Protein AF-A0AA40CS39-F1 (afdb_monomer_lite)

Structure (mmCIF, N/CA/C/O backbone):
data_AF-A0AA40CS39-F1
#
_entry.id   AF-A0AA40CS39-F1
#
loop_
_atom_site.group_PDB
_atom_site.id
_atom_site.type_symbol
_atom_site.label_atom_id
_atom_site.label_alt_id
_atom_site.label_comp_id
_atom_site.label_asym_id
_atom_site.label_entity_id
_atom_site.label_seq_id
_atom_site.pdbx_PDB_ins_code
_atom_site.Cartn_x
_atom_site.Cartn_y
_atom_site.Cartn_z
_atom_site.occupancy
_atom_site.B_iso_or_equiv
_atom_site.auth_seq_id
_atom_site.auth_comp_id
_atom_site.auth_asym_id
_atom_site.auth_atom_id
_atom_site.pdbx_PDB_model_num
ATOM 1 N N . MET A 1 1 ? 23.923 -8.865 -4.032 1.00 56.41 1 MET A N 1
ATOM 2 C CA . MET A 1 1 ? 22.914 -7.990 -3.375 1.00 56.41 1 MET A CA 1
ATOM 3 C C . MET A 1 1 ? 21.473 -8.507 -3.449 1.00 56.41 1 MET A C 1
ATOM 5 O O . MET A 1 1 ? 20.736 -8.304 -2.491 1.00 56.41 1 MET A O 1
ATOM 9 N N . ARG A 1 2 ? 21.069 -9.218 -4.515 1.00 63.44 2 ARG A N 1
ATOM 10 C CA . ARG A 1 2 ? 19.717 -9.794 -4.685 1.00 63.44 2 ARG A CA 1
ATOM 11 C C . ARG A 1 2 ? 19.156 -10.591 -3.479 1.00 63.44 2 ARG A C 1
ATOM 13 O O . ARG A 1 2 ? 18.025 -10.303 -3.100 1.00 63.44 2 ARG A O 1
ATOM 20 N N . PRO A 1 3 ? 19.911 -11.490 -2.807 1.00 73.44 3 PRO A N 1
ATOM 21 C CA . PRO A 1 3 ? 19.357 -12.269 -1.691 1.00 73.44 3 PRO A CA 1
ATOM 22 C C . PRO A 1 3 ? 19.125 -11.441 -0.418 1.00 73.44 3 PRO A C 1
ATOM 24 O O . PRO A 1 3 ? 18.226 -11.750 0.359 1.00 73.44 3 PRO A O 1
ATOM 27 N N . MET A 1 4 ? 19.903 -10.375 -0.192 1.00 81.94 4 MET A N 1
ATOM 28 C CA . MET A 1 4 ? 19.709 -9.491 0.967 1.00 81.94 4 MET A CA 1
ATOM 29 C C . MET A 1 4 ? 18.457 -8.631 0.801 1.00 81.94 4 MET A C 1
ATOM 31 O O . MET A 1 4 ? 17.669 -8.514 1.736 1.00 81.94 4 MET A O 1
ATOM 35 N N . LEU A 1 5 ? 18.235 -8.100 -0.406 1.00 81.50 5 LEU A N 1
ATOM 36 C CA . LEU A 1 5 ? 17.009 -7.382 -0.740 1.00 81.50 5 LEU A CA 1
ATOM 37 C C . LEU A 1 5 ? 15.779 -8.273 -0.586 1.00 81.50 5 LEU A C 1
ATOM 39 O O . LEU A 1 5 ? 14.814 -7.866 0.044 1.00 81.50 5 LEU A O 1
ATOM 43 N N . GLN A 1 6 ? 15.823 -9.496 -1.115 1.00 83.31 6 GLN A N 1
ATOM 44 C CA . GLN A 1 6 ? 14.711 -10.438 -0.989 1.00 83.31 6 GLN A CA 1
ATOM 45 C C . GLN A 1 6 ? 14.392 -10.747 0.476 1.00 83.31 6 GLN A C 1
ATOM 47 O O . GLN A 1 6 ? 13.230 -10.701 0.864 1.00 83.31 6 GLN A O 1
ATOM 52 N N . LYS A 1 7 ? 15.406 -10.979 1.321 1.00 87.81 7 LYS A N 1
ATOM 53 C CA . LYS A 1 7 ? 15.205 -11.166 2.769 1.00 87.81 7 LYS A CA 1
ATOM 54 C C . LYS A 1 7 ? 14.600 -9.930 3.438 1.00 87.81 7 LYS A C 1
ATOM 56 O O . LYS A 1 7 ? 13.718 -10.074 4.281 1.00 87.81 7 LYS A O 1
ATOM 61 N N . LEU A 1 8 ? 15.061 -8.732 3.073 1.00 89.44 8 LEU A N 1
ATOM 62 C CA . LEU A 1 8 ? 14.521 -7.475 3.592 1.00 89.44 8 LEU A CA 1
ATOM 63 C C . LEU A 1 8 ? 13.052 -7.297 3.192 1.00 89.44 8 LEU A C 1
ATOM 65 O O . LEU A 1 8 ? 12.220 -7.052 4.059 1.00 89.44 8 LEU A O 1
ATOM 69 N N . LEU A 1 9 ? 12.730 -7.478 1.910 1.00 89.88 9 LEU A N 1
ATOM 70 C CA . LEU A 1 9 ? 11.366 -7.386 1.391 1.00 89.88 9 LEU A CA 1
ATOM 71 C C . LEU A 1 9 ? 10.456 -8.438 2.017 1.00 89.88 9 LEU A C 1
ATOM 73 O O . LEU A 1 9 ? 9.327 -8.124 2.367 1.00 89.88 9 LEU A O 1
ATOM 77 N N . HIS A 1 10 ? 10.950 -9.657 2.229 1.00 90.00 10 HIS A N 1
ATOM 78 C CA . HIS A 1 10 ? 10.179 -10.709 2.881 1.00 90.00 10 HIS A CA 1
ATOM 79 C C . HIS A 1 10 ? 9.834 -10.344 4.333 1.00 90.00 10 HIS A C 1
ATOM 81 O O . HIS A 1 10 ? 8.684 -10.465 4.747 1.00 90.00 10 HIS A O 1
ATOM 87 N N . ARG A 1 11 ? 10.805 -9.829 5.102 1.00 92.50 11 ARG A N 1
ATOM 88 C CA . ARG A 1 11 ? 10.557 -9.318 6.464 1.00 92.50 11 ARG A CA 1
ATOM 89 C C . ARG A 1 11 ? 9.602 -8.128 6.463 1.00 92.50 11 ARG A C 1
ATOM 91 O O . ARG A 1 11 ? 8.753 -8.025 7.341 1.00 92.50 11 ARG A O 1
ATOM 98 N N . TRP A 1 12 ? 9.741 -7.238 5.486 1.00 94.25 12 TRP A N 1
ATOM 99 C CA . TRP A 1 12 ? 8.884 -6.070 5.342 1.00 94.25 12 TRP A CA 1
ATOM 100 C C . TRP A 1 12 ? 7.435 -6.453 5.013 1.00 94.25 12 TRP A C 1
ATOM 102 O O . TRP A 1 12 ? 6.524 -5.994 5.694 1.00 94.25 12 TRP A O 1
ATOM 112 N N . HIS A 1 13 ? 7.210 -7.365 4.064 1.00 92.81 13 HIS A N 1
ATOM 113 C CA . HIS A 1 13 ? 5.878 -7.901 3.756 1.00 92.81 13 HIS A CA 1
ATOM 114 C C . HIS A 1 13 ? 5.258 -8.646 4.940 1.00 92.81 13 HIS A C 1
ATOM 116 O O . HIS A 1 13 ? 4.068 -8.476 5.207 1.00 92.81 13 HIS A O 1
ATOM 122 N N . ALA A 1 14 ? 6.060 -9.402 5.696 1.00 92.00 14 ALA A N 1
ATOM 123 C CA . ALA A 1 14 ? 5.608 -10.048 6.926 1.00 92.00 14 ALA A CA 1
ATOM 124 C C . ALA A 1 14 ? 5.176 -9.028 7.995 1.00 92.00 14 ALA A C 1
ATOM 126 O O . ALA A 1 14 ? 4.158 -9.221 8.653 1.00 92.00 14 ALA A O 1
ATOM 127 N N . MET A 1 15 ? 5.909 -7.917 8.141 1.00 93.19 15 MET A N 1
ATOM 128 C CA . MET A 1 15 ? 5.531 -6.813 9.031 1.00 93.19 15 MET A CA 1
ATOM 129 C C . MET A 1 15 ? 4.238 -6.123 8.580 1.00 93.19 15 MET A C 1
ATOM 131 O O . MET A 1 15 ? 3.403 -5.803 9.427 1.00 93.19 15 MET A O 1
ATOM 135 N N . LEU A 1 16 ? 4.070 -5.888 7.272 1.00 90.44 16 LEU A N 1
ATOM 136 C CA . LEU A 1 16 ? 2.831 -5.319 6.740 1.00 90.44 16 LEU A CA 1
ATOM 137 C C . LEU A 1 16 ? 1.635 -6.226 7.036 1.00 90.44 16 LEU A C 1
ATOM 139 O O . LEU A 1 16 ? 0.545 -5.712 7.262 1.00 90.44 16 LEU A O 1
ATOM 143 N N . GLY A 1 17 ? 1.843 -7.547 7.062 1.00 89.38 17 GLY A N 1
ATOM 144 C CA . GLY A 1 17 ? 0.846 -8.518 7.510 1.00 89.38 17 GLY A CA 1
ATOM 145 C C . GLY A 1 17 ? -0.410 -8.546 6.643 1.00 89.38 17 GLY A C 1
ATOM 146 O O . GLY A 1 17 ? -1.485 -8.865 7.145 1.00 89.38 17 GLY A O 1
ATOM 147 N N . LEU A 1 18 ? -0.302 -8.159 5.366 1.00 88.81 18 LEU A N 1
ATOM 148 C CA . LEU A 1 18 ? -1.452 -8.146 4.460 1.00 88.81 18 LEU A CA 1
ATOM 149 C C . LEU A 1 18 ? -1.926 -9.584 4.226 1.00 88.81 18 LEU A C 1
ATOM 151 O O . LEU A 1 18 ? -1.103 -10.502 4.129 1.00 88.81 18 LEU A O 1
ATOM 155 N N . ALA A 1 19 ? -3.236 -9.765 4.076 1.00 86.62 19 ALA A N 1
ATOM 156 C CA . ALA A 1 19 ? -3.811 -11.058 3.732 1.00 86.62 19 ALA A CA 1
ATOM 157 C C . ALA A 1 19 ? -3.246 -11.563 2.396 1.00 86.62 19 ALA A C 1
ATOM 159 O O . ALA A 1 19 ? -3.079 -10.795 1.442 1.00 86.62 19 ALA A O 1
ATOM 160 N N . ARG A 1 20 ? -2.924 -12.856 2.340 1.00 86.88 20 ARG A N 1
ATOM 161 C CA . ARG A 1 20 ? -2.514 -13.510 1.095 1.00 86.88 20 ARG A CA 1
ATOM 162 C C . ARG A 1 20 ? -3.658 -13.408 0.091 1.00 86.88 20 ARG A C 1
ATOM 164 O O . ARG A 1 20 ? -4.788 -13.742 0.438 1.00 86.88 20 ARG A O 1
ATOM 171 N N . GLN A 1 21 ? -3.357 -12.971 -1.128 1.00 85.94 21 GLN A N 1
ATOM 172 C CA . GLN A 1 21 ? -4.360 -12.882 -2.187 1.00 85.94 21 GLN A CA 1
ATOM 173 C C . GLN A 1 21 ? -4.318 -14.131 -3.065 1.00 85.94 21 GLN A C 1
ATOM 175 O O . GLN A 1 21 ? -3.246 -14.623 -3.424 1.00 85.94 21 GLN A O 1
ATOM 180 N N . SER A 1 22 ? -5.500 -14.647 -3.385 1.00 77.62 22 SER A N 1
ATOM 181 C CA . SER A 1 22 ? -5.722 -15.809 -4.246 1.00 77.62 22 SER A CA 1
ATOM 182 C C . SER A 1 22 ? -7.044 -15.621 -4.990 1.00 77.62 22 SER A C 1
ATOM 184 O O . SER A 1 22 ? -7.984 -15.123 -4.366 1.00 77.62 22 SER A O 1
ATOM 186 N N . PRO A 1 23 ? -7.179 -16.054 -6.256 1.00 85.62 23 PRO A N 1
ATOM 187 C CA . PRO A 1 23 ? -6.244 -16.861 -7.058 1.00 85.62 23 PRO A CA 1
ATOM 188 C C . PRO A 1 23 ? -5.092 -16.055 -7.694 1.00 85.62 23 PRO A C 1
ATOM 190 O O . PRO A 1 23 ? -5.014 -14.841 -7.531 1.00 85.62 23 PRO A O 1
ATOM 193 N N . ALA A 1 24 ? -4.193 -16.735 -8.421 1.00 78.94 24 ALA A N 1
ATOM 194 C CA . ALA A 1 24 ? -3.046 -16.119 -9.107 1.00 78.94 24 ALA A CA 1
ATOM 195 C C . ALA A 1 24 ? -3.452 -14.975 -10.054 1.00 78.94 24 ALA A C 1
ATOM 197 O O . ALA A 1 24 ? -2.770 -13.952 -10.095 1.00 78.94 24 ALA A O 1
ATOM 198 N N . SER A 1 25 ? -4.602 -15.104 -10.726 1.00 85.25 25 SER A N 1
ATOM 199 C CA . SER A 1 25 ? -5.127 -14.085 -11.643 1.00 85.25 25 SER A CA 1
ATOM 200 C C . SER A 1 25 ? -5.339 -12.726 -10.973 1.00 85.25 25 SER A C 1
ATOM 202 O O . SER A 1 25 ? -5.179 -11.702 -11.620 1.00 85.25 25 SER A O 1
ATOM 204 N N . TRP A 1 26 ? -5.602 -12.686 -9.659 1.00 88.62 26 TRP A N 1
ATOM 205 C CA . TRP A 1 26 ? -5.705 -11.424 -8.921 1.00 88.62 26 TRP A CA 1
ATOM 206 C C . TRP A 1 26 ? -4.403 -10.615 -8.994 1.00 88.62 26 TRP A C 1
ATOM 208 O O . TRP A 1 26 ? -4.428 -9.399 -9.173 1.00 88.62 26 TRP A O 1
ATOM 218 N N . HIS A 1 27 ? -3.256 -11.292 -8.871 1.00 84.44 27 HIS A N 1
ATOM 219 C CA . HIS A 1 27 ? -1.943 -10.648 -8.952 1.00 84.44 27 HIS A CA 1
ATOM 220 C C . HIS A 1 27 ? -1.636 -10.182 -10.373 1.00 84.44 27 HIS A C 1
ATOM 222 O O . HIS A 1 27 ? -1.054 -9.114 -10.545 1.00 84.44 27 HIS A O 1
ATOM 228 N N . GLU A 1 28 ? -2.039 -10.957 -11.379 1.00 84.50 28 GLU A N 1
ATOM 229 C CA . GLU A 1 28 ? -1.855 -10.614 -12.792 1.00 84.50 28 GLU A CA 1
ATOM 230 C C . GLU A 1 28 ? -2.695 -9.402 -13.197 1.00 84.50 28 GLU A C 1
ATOM 232 O O . GLU A 1 28 ? -2.170 -8.462 -13.796 1.00 84.50 28 GLU A O 1
ATOM 237 N N . ASP A 1 29 ? -3.976 -9.397 -12.826 1.00 86.94 29 ASP A N 1
ATOM 238 C CA . ASP A 1 29 ? -4.893 -8.291 -13.088 1.00 86.94 29 ASP A CA 1
ATOM 239 C C . ASP A 1 29 ? -4.415 -7.020 -12.390 1.00 86.94 29 ASP A C 1
ATOM 241 O O . ASP A 1 29 ? -4.348 -5.956 -13.009 1.00 86.94 29 ASP A O 1
ATOM 245 N N . ARG A 1 30 ? -3.987 -7.138 -11.124 1.00 88.06 30 ARG A N 1
ATOM 246 C CA . ARG A 1 30 ? -3.436 -5.997 -10.394 1.00 88.06 30 ARG A CA 1
ATOM 247 C C . ARG A 1 30 ? -2.156 -5.489 -11.044 1.00 88.06 30 ARG A C 1
ATOM 249 O O . ARG A 1 30 ? -2.004 -4.287 -11.210 1.00 88.06 30 ARG A O 1
ATOM 256 N N . LEU A 1 31 ? -1.246 -6.374 -11.449 1.00 87.19 31 LEU A N 1
ATOM 257 C CA . LEU A 1 31 ? -0.007 -5.967 -12.110 1.00 87.19 31 LEU A CA 1
ATOM 258 C C . LEU A 1 31 ? -0.276 -5.257 -13.442 1.00 87.19 31 LEU A C 1
ATOM 260 O O . LEU A 1 31 ? 0.392 -4.271 -13.747 1.00 87.19 31 LEU A O 1
ATOM 264 N N . ARG A 1 32 ? -1.253 -5.735 -14.220 1.00 87.38 32 ARG A N 1
ATOM 265 C CA . ARG A 1 32 ? -1.672 -5.102 -15.475 1.00 87.38 32 ARG A CA 1
ATOM 266 C C . ARG A 1 32 ? -2.171 -3.681 -15.237 1.00 87.38 32 ARG A C 1
ATOM 268 O O . ARG A 1 32 ? -1.708 -2.767 -15.910 1.00 87.38 32 ARG A O 1
ATOM 275 N N . GLU A 1 33 ? -3.048 -3.502 -14.254 1.00 86.06 33 GLU A N 1
ATOM 276 C CA . GLU A 1 33 ? -3.590 -2.192 -13.888 1.00 86.06 33 GLU A CA 1
ATOM 277 C C . GLU A 1 33 ? -2.473 -1.207 -13.501 1.00 86.06 33 GLU A C 1
ATOM 279 O O . GLU A 1 33 ? -2.423 -0.098 -14.024 1.00 86.06 33 GLU A O 1
ATOM 284 N N . GLU A 1 34 ? -1.520 -1.625 -12.664 1.00 86.88 34 GLU A N 1
ATOM 285 C CA . GLU A 1 34 ? -0.408 -0.765 -12.216 1.00 86.88 34 GLU A CA 1
ATOM 286 C C . GLU A 1 34 ? 0.527 -0.364 -13.375 1.00 86.88 34 GLU A C 1
ATOM 288 O O . GLU A 1 34 ? 1.077 0.740 -13.401 1.00 86.88 34 GLU A O 1
ATOM 293 N N . ILE A 1 35 ? 0.720 -1.251 -14.359 1.00 86.81 35 ILE A N 1
ATOM 294 C CA . ILE A 1 35 ? 1.495 -0.945 -15.571 1.00 86.81 35 ILE A CA 1
ATOM 295 C C . ILE A 1 35 ? 0.746 0.070 -16.440 1.00 86.81 35 ILE A C 1
ATOM 297 O O . ILE A 1 35 ? 1.356 1.032 -16.904 1.00 86.81 35 ILE A O 1
ATOM 301 N N . GLU A 1 36 ? -0.564 -0.100 -16.626 1.00 87.94 36 GLU A N 1
ATOM 302 C CA . GLU A 1 36 ? -1.393 0.854 -17.370 1.00 87.94 36 GLU A CA 1
ATOM 303 C C . GLU A 1 36 ? -1.397 2.242 -16.706 1.00 87.94 36 GLU A C 1
ATOM 305 O O . GLU A 1 36 ? -1.272 3.260 -17.392 1.00 87.94 36 GLU A O 1
ATOM 310 N N . GLU A 1 37 ? -1.481 2.306 -15.373 1.00 83.38 37 GLU A N 1
ATOM 311 C CA . GLU A 1 37 ? -1.412 3.564 -14.619 1.00 83.38 37 GLU A CA 1
ATOM 312 C C . GLU A 1 37 ? -0.038 4.234 -14.751 1.00 83.38 37 GLU A C 1
ATOM 314 O O . GLU A 1 37 ? 0.045 5.449 -14.970 1.00 83.38 37 GLU A O 1
ATOM 319 N N . ARG A 1 38 ? 1.042 3.445 -14.717 1.00 85.00 38 ARG A N 1
ATOM 320 C CA . ARG A 1 38 ? 2.407 3.923 -14.974 1.00 85.00 38 ARG A CA 1
ATOM 321 C C . ARG A 1 38 ? 2.577 4.476 -16.384 1.00 85.00 38 ARG A C 1
ATOM 323 O O . ARG A 1 38 ? 3.218 5.515 -16.542 1.00 85.00 38 ARG A O 1
ATOM 330 N N . ASP A 1 39 ? 2.039 3.803 -17.393 1.00 84.88 39 ASP A N 1
ATOM 331 C CA . ASP A 1 39 ? 2.153 4.234 -18.788 1.00 84.88 39 ASP A CA 1
ATOM 332 C C . ASP A 1 39 ? 1.329 5.508 -19.051 1.00 84.88 39 ASP A C 1
ATOM 334 O O . ASP A 1 39 ? 1.713 6.347 -19.868 1.00 84.88 39 ASP A O 1
ATOM 338 N N . ALA A 1 40 ? 0.248 5.713 -18.292 1.00 85.56 40 ALA A N 1
ATOM 339 C CA . ALA A 1 40 ? -0.540 6.943 -18.300 1.00 85.56 40 ALA A CA 1
ATOM 340 C C . ALA A 1 40 ? 0.081 8.097 -17.481 1.00 85.56 40 ALA A C 1
ATOM 342 O O . ALA A 1 40 ? -0.406 9.231 -17.553 1.00 85.56 40 ALA A O 1
ATOM 343 N N . ALA A 1 41 ? 1.126 7.846 -16.685 1.00 84.69 41 ALA A N 1
ATOM 344 C CA . ALA A 1 41 ? 1.751 8.858 -15.840 1.00 84.69 41 ALA A CA 1
ATOM 345 C C . ALA A 1 41 ? 2.555 9.875 -1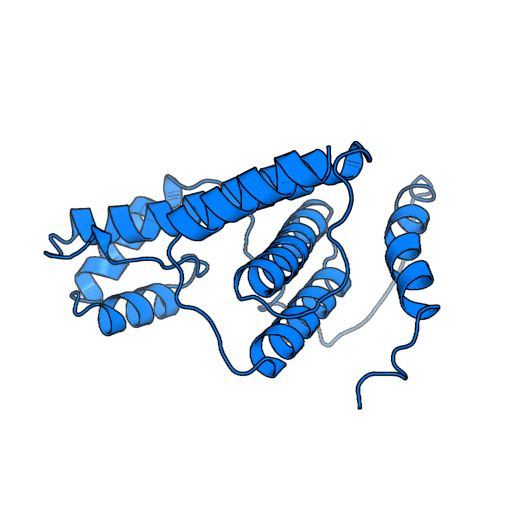6.665 1.00 84.69 41 ALA A C 1
ATOM 347 O O . ALA A 1 41 ? 3.415 9.526 -17.480 1.00 84.69 41 ALA A O 1
ATOM 348 N N . VAL A 1 42 ? 2.323 11.164 -16.413 1.00 84.88 42 VAL A N 1
ATOM 349 C CA . VAL A 1 42 ? 2.920 12.247 -17.208 1.00 84.88 42 VAL A CA 1
ATOM 350 C C . VAL A 1 42 ? 4.141 12.818 -16.500 1.00 84.88 42 VAL A C 1
ATOM 352 O O . VAL A 1 42 ? 5.195 13.008 -17.111 1.00 84.88 42 VAL A O 1
ATOM 355 N N . THR A 1 43 ? 4.022 13.077 -15.199 1.00 82.25 43 THR A N 1
ATOM 356 C CA . THR A 1 43 ? 5.075 13.734 -14.421 1.00 82.25 43 THR A CA 1
ATOM 357 C C . THR A 1 43 ? 6.101 12.740 -13.879 1.00 82.25 43 THR A C 1
ATOM 359 O O . THR A 1 43 ? 5.837 11.549 -13.722 1.00 82.25 43 THR A O 1
ATOM 362 N N . ILE A 1 44 ? 7.295 13.236 -13.546 1.00 80.81 44 ILE A N 1
ATOM 363 C CA . ILE A 1 44 ? 8.371 12.417 -12.960 1.00 80.81 44 ILE A CA 1
ATOM 364 C C . ILE A 1 44 ? 7.930 11.805 -11.624 1.00 80.81 44 ILE A C 1
ATOM 366 O O . ILE A 1 44 ? 8.228 10.645 -11.347 1.00 80.81 44 ILE A O 1
ATOM 370 N N . VAL A 1 45 ? 7.207 12.575 -10.808 1.00 82.44 45 VAL A N 1
ATOM 371 C CA . VAL A 1 45 ? 6.728 12.126 -9.496 1.00 82.44 45 VAL A CA 1
ATOM 372 C C . VAL A 1 45 ? 5.650 11.055 -9.640 1.00 82.44 45 VAL A C 1
ATOM 374 O O . VAL A 1 45 ? 5.732 10.038 -8.958 1.00 82.44 45 VAL A O 1
ATOM 377 N N . GLU A 1 46 ? 4.693 11.237 -10.555 1.00 82.75 46 GLU A N 1
ATOM 378 C CA . GLU A 1 46 ? 3.699 10.203 -10.870 1.00 82.75 46 GLU A CA 1
ATOM 379 C C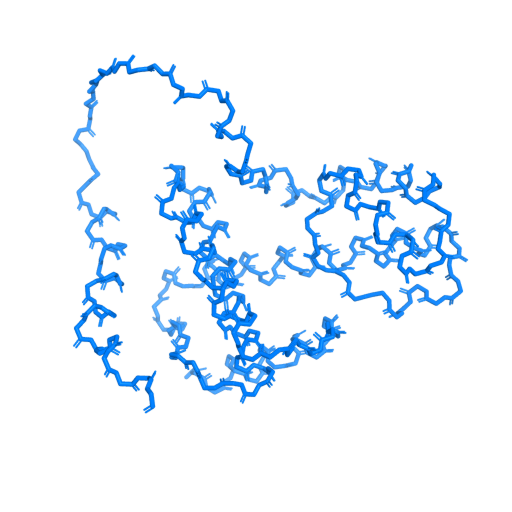 . GLU A 1 46 ? 4.402 8.937 -11.367 1.00 82.75 46 GLU A C 1
ATOM 381 O O . GLU A 1 46 ? 4.206 7.872 -10.798 1.00 82.75 46 GLU A O 1
ATOM 386 N N . LYS A 1 47 ? 5.329 9.044 -12.328 1.00 83.88 47 LYS A N 1
ATOM 387 C CA . LYS A 1 47 ? 6.085 7.884 -12.832 1.00 83.88 47 LYS A CA 1
ATOM 388 C C . LYS A 1 47 ? 6.856 7.153 -11.734 1.00 83.88 47 LYS A C 1
ATOM 390 O O . LYS A 1 47 ? 6.916 5.924 -11.760 1.00 83.88 47 LYS A O 1
ATOM 395 N N . LEU A 1 48 ? 7.448 7.877 -10.781 1.00 86.69 48 LEU A N 1
ATOM 396 C CA . LEU A 1 48 ? 8.116 7.289 -9.618 1.00 86.69 48 LEU A CA 1
ATOM 397 C C . LEU A 1 48 ? 7.113 6.567 -8.708 1.00 86.69 48 LEU A C 1
ATOM 399 O O . LEU A 1 48 ? 7.374 5.439 -8.293 1.00 86.69 48 LEU A O 1
ATOM 403 N N . SER A 1 49 ? 5.971 7.201 -8.432 1.00 85.75 49 SER A N 1
ATOM 404 C CA . SER A 1 49 ? 4.884 6.631 -7.633 1.00 85.75 49 SER A CA 1
ATOM 405 C C . SER A 1 49 ? 4.328 5.355 -8.262 1.00 85.75 49 SER A C 1
ATOM 407 O O . SER A 1 49 ? 4.290 4.331 -7.581 1.00 85.75 49 SER A O 1
ATOM 409 N N . GLU A 1 50 ? 3.979 5.376 -9.546 1.00 87.88 50 GLU A N 1
ATOM 410 C CA . GLU A 1 50 ? 3.414 4.209 -10.230 1.00 87.88 50 GLU A CA 1
ATOM 411 C C . GLU A 1 50 ? 4.463 3.102 -10.404 1.00 87.88 50 GLU A C 1
ATOM 413 O O . GLU A 1 50 ? 4.194 1.928 -10.167 1.00 87.88 50 GLU A O 1
ATOM 418 N N . SER A 1 51 ? 5.724 3.453 -10.692 1.00 87.56 51 SER A N 1
ATOM 419 C CA . SER A 1 51 ? 6.807 2.455 -10.715 1.00 87.56 51 SER A CA 1
ATOM 420 C C . SER A 1 51 ? 7.000 1.786 -9.349 1.00 87.56 51 SER A C 1
ATOM 422 O O . SER A 1 51 ? 7.330 0.603 -9.286 1.00 87.56 51 SER A O 1
ATOM 424 N N . SER A 1 52 ? 6.784 2.517 -8.250 1.00 89.44 52 SER A N 1
ATOM 425 C CA . SER A 1 52 ? 6.840 1.945 -6.902 1.00 89.44 52 SER A CA 1
ATOM 426 C C . SER A 1 52 ? 5.690 0.967 -6.627 1.00 89.44 52 SER A C 1
ATOM 428 O O . SER A 1 52 ? 5.916 -0.038 -5.954 1.00 89.44 52 SER A O 1
ATOM 430 N N . ASP A 1 53 ? 4.504 1.206 -7.195 1.00 89.62 53 ASP A N 1
ATOM 431 C CA . ASP A 1 53 ? 3.333 0.332 -7.044 1.00 89.62 53 ASP A CA 1
ATOM 432 C C . ASP A 1 53 ? 3.469 -0.943 -7.890 1.00 89.62 53 ASP A C 1
ATOM 434 O O . ASP A 1 53 ? 3.189 -2.045 -7.413 1.00 89.62 53 ASP A O 1
ATOM 438 N N . VAL A 1 54 ? 4.050 -0.837 -9.088 1.00 88.62 54 VAL A N 1
ATOM 439 C CA . VAL A 1 54 ? 4.423 -2.002 -9.906 1.00 88.62 54 VAL A CA 1
ATOM 440 C C . VAL A 1 54 ? 5.442 -2.893 -9.182 1.00 88.62 54 VAL A C 1
ATOM 442 O O . VAL A 1 54 ? 5.247 -4.106 -9.076 1.00 88.62 54 VAL A O 1
ATOM 445 N N . ILE A 1 55 ? 6.523 -2.315 -8.635 1.00 90.12 55 ILE A N 1
ATOM 446 C CA . ILE A 1 55 ? 7.527 -3.084 -7.874 1.00 90.12 55 ILE A CA 1
ATOM 447 C C . ILE A 1 55 ? 6.902 -3.699 -6.617 1.00 90.12 55 ILE A C 1
ATOM 449 O O . ILE A 1 55 ? 7.202 -4.853 -6.292 1.00 90.12 55 ILE A O 1
ATOM 453 N N . PHE A 1 56 ? 6.021 -2.967 -5.930 1.00 91.12 56 PHE A N 1
ATOM 454 C CA . PHE A 1 56 ? 5.282 -3.496 -4.791 1.00 91.12 56 PHE A CA 1
ATOM 455 C C . PHE A 1 56 ? 4.490 -4.739 -5.185 1.00 91.12 56 PHE A C 1
ATOM 457 O O . PHE A 1 56 ? 4.676 -5.779 -4.552 1.00 91.12 56 PHE A O 1
ATOM 464 N N . THR A 1 57 ? 3.696 -4.659 -6.253 1.00 89.25 57 THR A N 1
ATOM 465 C CA . THR A 1 57 ? 2.868 -5.765 -6.744 1.00 89.25 57 THR A CA 1
ATOM 466 C C . THR A 1 57 ? 3.719 -6.983 -7.092 1.00 89.25 57 THR A C 1
ATOM 468 O O . THR A 1 57 ? 3.488 -8.048 -6.530 1.00 89.25 57 THR A O 1
ATOM 471 N N . ILE A 1 58 ? 4.798 -6.827 -7.868 1.00 87.94 58 ILE A N 1
ATOM 472 C CA . ILE A 1 58 ? 5.717 -7.940 -8.183 1.00 87.94 58 ILE A CA 1
ATOM 473 C C . ILE A 1 58 ? 6.302 -8.554 -6.901 1.00 87.94 58 ILE A C 1
ATOM 475 O O . ILE A 1 58 ? 6.324 -9.775 -6.734 1.00 87.94 58 ILE A O 1
ATOM 479 N N . SER A 1 59 ? 6.776 -7.717 -5.972 1.00 90.31 59 SER A N 1
ATOM 480 C CA . SER A 1 59 ? 7.367 -8.197 -4.717 1.00 90.31 59 SER A CA 1
ATOM 481 C C . SER A 1 59 ? 6.345 -8.912 -3.826 1.00 90.31 59 SER A C 1
ATOM 483 O O . SER A 1 59 ? 6.701 -9.854 -3.118 1.00 90.31 59 SER A O 1
ATOM 485 N N . ARG A 1 60 ? 5.076 -8.490 -3.883 1.00 90.31 60 ARG A N 1
ATOM 486 C CA . ARG A 1 60 ? 3.958 -9.082 -3.153 1.00 90.31 60 ARG A CA 1
ATOM 487 C C . ARG A 1 60 ? 3.573 -10.434 -3.738 1.00 90.31 60 ARG A C 1
ATOM 489 O O . ARG A 1 60 ? 3.426 -11.388 -2.985 1.00 90.31 60 ARG A O 1
ATOM 496 N N . THR A 1 61 ? 3.488 -10.539 -5.059 1.00 88.06 61 THR A N 1
ATOM 497 C CA . THR A 1 61 ? 3.233 -11.798 -5.769 1.00 88.06 61 THR A CA 1
ATOM 498 C C . THR A 1 61 ? 4.302 -12.847 -5.444 1.00 88.06 61 THR A C 1
ATOM 500 O O . THR A 1 61 ? 3.969 -13.987 -5.122 1.00 88.06 61 THR A O 1
ATOM 503 N N . GLN A 1 62 ? 5.583 -12.446 -5.413 1.00 88.50 62 GLN A N 1
ATOM 504 C CA . GLN A 1 62 ? 6.686 -13.315 -4.974 1.00 88.50 62 GLN A CA 1
ATOM 505 C C . GLN A 1 62 ? 6.552 -13.733 -3.504 1.00 88.50 62 GLN A C 1
ATOM 507 O O . GLN A 1 62 ? 6.832 -14.881 -3.163 1.00 88.50 62 GLN A O 1
ATOM 512 N N . TYR A 1 63 ? 6.138 -12.812 -2.628 1.00 89.06 63 TYR A N 1
ATOM 513 C CA . TYR A 1 63 ? 5.906 -13.104 -1.213 1.00 89.06 63 TYR A CA 1
ATOM 514 C C . TYR A 1 63 ? 4.753 -14.099 -1.004 1.00 89.06 63 TYR A C 1
ATOM 516 O O . TYR A 1 63 ? 4.879 -15.011 -0.190 1.00 89.06 63 TYR A O 1
ATOM 524 N N . ASP A 1 64 ? 3.675 -13.977 -1.782 1.00 87.75 64 ASP A N 1
ATOM 525 C CA . ASP A 1 64 ? 2.511 -14.872 -1.748 1.00 87.75 64 ASP A CA 1
ATOM 526 C C . ASP A 1 64 ? 2.782 -16.248 -2.409 1.00 87.75 64 ASP A C 1
ATOM 528 O O . ASP A 1 64 ? 1.921 -17.138 -2.374 1.00 87.75 64 ASP A O 1
ATOM 532 N N . GLY A 1 65 ? 3.988 -16.443 -2.962 1.00 85.50 65 GLY A N 1
ATOM 533 C CA . GLY A 1 65 ? 4.498 -17.717 -3.475 1.00 85.50 65 GLY A CA 1
ATOM 534 C C . GLY A 1 65 ? 4.185 -17.997 -4.945 1.00 85.50 65 GLY A C 1
ATOM 535 O O . GLY A 1 65 ? 4.323 -19.141 -5.375 1.00 85.50 65 GLY A O 1
ATOM 536 N N . PHE A 1 66 ? 3.757 -16.993 -5.712 1.00 83.69 66 PHE A N 1
ATOM 537 C CA . PHE A 1 66 ? 3.438 -17.156 -7.130 1.00 83.69 66 PHE A CA 1
ATOM 538 C C . PHE A 1 66 ? 4.668 -16.902 -8.018 1.00 83.69 66 PHE A C 1
ATOM 540 O O . PHE A 1 66 ? 5.457 -15.990 -7.737 1.00 83.69 66 PHE A O 1
ATOM 547 N N . PRO A 1 67 ? 4.855 -17.691 -9.094 1.00 76.00 67 PRO A N 1
ATOM 548 C CA . PRO A 1 67 ? 5.962 -17.500 -10.019 1.00 76.00 67 PRO A CA 1
ATOM 549 C C . PRO A 1 67 ? 5.729 -16.229 -10.843 1.00 76.00 67 PRO A C 1
ATOM 551 O O . PRO A 1 67 ? 4.783 -16.137 -11.612 1.00 76.00 67 PRO A O 1
ATOM 554 N N . VAL A 1 68 ? 6.602 -15.237 -10.689 1.00 76.25 68 VAL A N 1
ATOM 555 C CA . VAL A 1 68 ? 6.579 -13.996 -11.475 1.00 76.25 68 VAL A CA 1
ATOM 556 C C . VAL A 1 68 ? 8.006 -13.598 -11.835 1.00 76.25 68 VAL A C 1
ATOM 558 O O . VAL A 1 68 ? 8.963 -13.988 -11.155 1.00 76.25 68 VAL A O 1
ATOM 561 N N . GLY A 1 69 ? 8.148 -12.811 -12.903 1.00 72.38 69 GLY A N 1
ATOM 562 C CA . GLY A 1 69 ? 9.418 -12.234 -13.334 1.00 72.38 69 GLY A CA 1
ATOM 563 C C . GLY A 1 69 ? 10.220 -11.619 -12.179 1.00 72.38 69 GLY A C 1
ATOM 564 O O . GLY A 1 69 ? 9.685 -11.119 -11.185 1.00 72.38 69 GLY A O 1
ATOM 565 N N . GLY A 1 70 ? 11.545 -11.693 -12.289 1.00 73.19 70 GLY A N 1
ATOM 566 C CA . GLY A 1 70 ? 12.440 -11.238 -11.231 1.00 73.19 70 GLY A CA 1
ATOM 567 C C . GLY A 1 70 ? 12.354 -9.728 -10.988 1.00 73.19 70 GLY A C 1
ATOM 568 O O . GLY A 1 70 ? 12.221 -8.939 -11.917 1.00 73.19 70 GLY A O 1
ATOM 569 N N . LEU A 1 71 ? 12.525 -9.320 -9.728 1.00 76.19 71 LEU A N 1
ATOM 570 C CA . LEU A 1 71 ? 12.569 -7.907 -9.350 1.00 76.19 71 LEU A CA 1
ATOM 571 C C . LEU A 1 71 ? 13.771 -7.173 -9.985 1.00 76.19 71 LEU A C 1
ATOM 573 O O . LEU A 1 71 ? 14.852 -7.784 -10.090 1.00 76.19 71 LEU A O 1
ATOM 577 N N . PRO A 1 72 ? 13.629 -5.871 -10.329 1.00 75.00 72 PRO A N 1
ATOM 578 C CA . PRO A 1 72 ? 14.730 -5.041 -10.808 1.00 75.00 72 PRO A CA 1
ATOM 579 C C . PRO A 1 72 ? 15.896 -5.034 -9.803 1.00 75.00 72 PRO A C 1
ATOM 581 O O . PRO A 1 72 ? 15.670 -4.799 -8.609 1.00 75.00 72 PRO A O 1
ATOM 584 N N . PRO A 1 73 ? 17.147 -5.294 -10.229 1.00 72.69 73 PRO A N 1
ATOM 585 C CA . PRO A 1 73 ? 18.286 -5.327 -9.315 1.00 72.69 73 PRO A CA 1
ATOM 586 C C . PRO A 1 73 ? 18.571 -3.963 -8.674 1.00 72.69 73 PRO A C 1
ATOM 588 O O . PRO A 1 73 ? 18.681 -2.956 -9.367 1.00 72.69 73 PRO A O 1
ATOM 591 N N . LEU A 1 74 ? 18.830 -3.936 -7.363 1.00 65.62 74 LEU A N 1
ATOM 592 C CA . LEU A 1 74 ? 19.336 -2.734 -6.673 1.00 65.62 74 LEU A CA 1
ATOM 593 C C . LEU A 1 74 ? 20.716 -2.262 -7.153 1.00 65.62 74 LEU A C 1
ATOM 595 O O . LEU A 1 74 ? 21.103 -1.138 -6.859 1.00 65.62 74 LEU A O 1
ATOM 599 N N . ALA A 1 75 ? 21.468 -3.115 -7.858 1.00 61.66 75 ALA A N 1
ATOM 600 C CA . ALA A 1 75 ? 22.776 -2.758 -8.411 1.00 61.66 75 ALA A CA 1
ATOM 601 C C . ALA A 1 75 ? 22.685 -1.607 -9.429 1.00 61.66 75 ALA A C 1
ATOM 603 O O . ALA A 1 75 ? 23.665 -0.912 -9.674 1.00 61.66 75 ALA A O 1
ATOM 604 N N . THR A 1 76 ? 21.500 -1.379 -9.991 1.00 70.25 76 THR A N 1
ATOM 605 C CA . THR A 1 76 ? 21.210 -0.198 -10.793 1.00 70.25 76 THR A CA 1
ATOM 606 C C . THR A 1 76 ? 20.810 0.940 -9.853 1.00 70.25 76 THR A C 1
ATOM 608 O O . THR A 1 76 ? 19.728 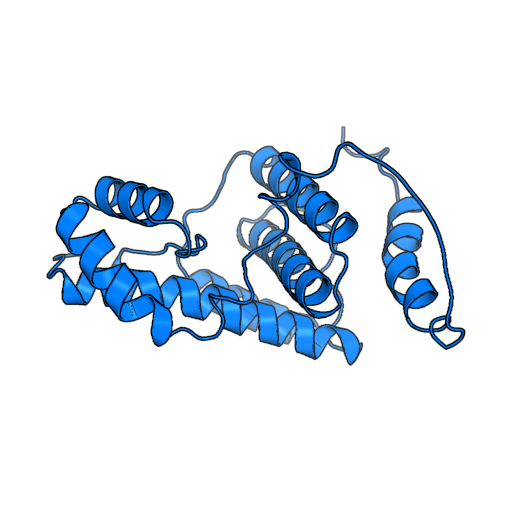0.899 -9.267 1.00 70.25 76 THR A O 1
ATOM 611 N N . LEU A 1 77 ? 21.657 1.970 -9.724 1.00 63.00 77 LEU A N 1
ATOM 612 C CA . LEU A 1 77 ? 21.445 3.127 -8.831 1.00 63.00 77 LEU A CA 1
ATOM 613 C C . LEU A 1 77 ? 20.067 3.798 -9.001 1.00 63.00 77 LEU A C 1
ATOM 615 O O . LEU A 1 77 ? 19.511 4.314 -8.037 1.00 63.00 77 LEU A O 1
ATOM 619 N N . TYR A 1 78 ? 19.483 3.726 -10.199 1.00 69.12 78 TYR A N 1
ATOM 620 C CA . TYR A 1 78 ? 18.134 4.211 -10.509 1.00 69.12 78 TYR A CA 1
ATOM 621 C C . TYR A 1 78 ? 17.011 3.488 -9.736 1.00 69.12 78 TYR A C 1
ATOM 623 O O . TYR A 1 78 ? 15.994 4.101 -9.423 1.00 69.12 78 TYR A O 1
ATOM 631 N N . ASN A 1 79 ? 17.183 2.213 -9.377 1.00 79.06 79 ASN A N 1
ATOM 632 C CA . ASN A 1 79 ? 16.144 1.456 -8.676 1.00 79.06 79 ASN A CA 1
ATOM 633 C C . ASN A 1 79 ? 16.058 1.833 -7.190 1.00 79.06 79 ASN A C 1
ATOM 635 O O . ASN A 1 79 ? 15.000 1.694 -6.580 1.00 79.06 79 ASN A O 1
ATOM 639 N N . VAL A 1 80 ? 17.150 2.333 -6.600 1.00 82.94 80 VAL A N 1
ATOM 640 C CA . VAL A 1 80 ? 17.223 2.713 -5.180 1.00 82.94 80 VAL A CA 1
ATOM 641 C C . VAL A 1 80 ? 16.119 3.702 -4.773 1.00 82.94 80 VAL A C 1
ATOM 643 O O . VAL A 1 80 ? 15.400 3.388 -3.823 1.00 82.94 80 VAL A O 1
ATOM 646 N N . PRO A 1 81 ? 15.911 4.846 -5.461 1.00 84.62 81 PRO A N 1
ATOM 647 C CA . PRO A 1 81 ? 14.829 5.763 -5.110 1.00 84.62 81 PRO A CA 1
ATOM 648 C C . PRO A 1 81 ? 13.440 5.137 -5.271 1.00 84.62 81 PRO A C 1
ATOM 650 O O . PRO A 1 81 ? 12.572 5.424 -4.455 1.00 84.62 81 PRO A O 1
ATOM 653 N N . VAL A 1 82 ? 13.224 4.245 -6.246 1.00 85.88 82 VAL A N 1
ATOM 654 C CA . VAL A 1 82 ? 11.927 3.566 -6.430 1.00 85.88 82 VAL A CA 1
ATOM 655 C C . VAL A 1 82 ? 11.631 2.624 -5.259 1.00 85.88 82 VAL A C 1
ATOM 657 O O . VAL A 1 82 ? 10.540 2.670 -4.695 1.00 85.88 82 VAL A O 1
ATOM 660 N N . TYR A 1 83 ? 12.612 1.821 -4.829 1.00 86.94 83 TYR A N 1
ATOM 661 C CA . TYR A 1 83 ? 12.468 0.954 -3.652 1.00 86.94 83 TYR A CA 1
ATOM 662 C C . TYR A 1 83 ? 12.301 1.756 -2.360 1.00 86.94 83 TYR A C 1
ATOM 664 O O . TYR A 1 83 ? 11.468 1.403 -1.527 1.00 86.94 83 TYR A O 1
ATOM 672 N N . ALA A 1 84 ? 13.067 2.834 -2.180 1.00 88.44 84 ALA A N 1
ATOM 673 C CA . ALA A 1 84 ? 12.930 3.703 -1.016 1.00 88.44 84 ALA A CA 1
ATOM 674 C C . ALA A 1 84 ? 11.538 4.353 -0.971 1.00 88.44 84 ALA A C 1
ATOM 676 O O . ALA A 1 84 ? 10.891 4.351 0.079 1.00 88.44 84 ALA A O 1
ATOM 677 N N . PHE A 1 85 ? 11.050 4.838 -2.118 1.00 88.62 85 PHE A N 1
ATOM 678 C CA . PHE A 1 85 ? 9.717 5.415 -2.245 1.00 88.62 85 PHE A CA 1
ATOM 679 C C . PHE A 1 85 ? 8.630 4.376 -1.963 1.00 88.62 85 PHE A C 1
ATOM 681 O O . PHE A 1 85 ? 7.739 4.650 -1.168 1.00 88.62 85 PHE A O 1
ATOM 688 N N . MET A 1 86 ? 8.747 3.161 -2.510 1.00 91.75 86 MET A N 1
ATOM 689 C CA . MET A 1 86 ? 7.841 2.041 -2.234 1.00 91.75 86 MET A CA 1
ATOM 690 C C . MET A 1 86 ? 7.764 1.734 -0.732 1.00 91.75 86 MET A C 1
ATOM 692 O O . MET A 1 86 ? 6.681 1.740 -0.144 1.00 91.75 86 MET A O 1
ATOM 696 N N . LEU A 1 87 ? 8.912 1.494 -0.088 1.00 91.69 87 LEU A N 1
ATOM 697 C CA . LEU A 1 87 ? 8.961 1.167 1.338 1.00 91.69 87 LEU A CA 1
ATOM 698 C C . LEU A 1 87 ? 8.339 2.287 2.177 1.00 91.69 87 LEU A C 1
ATOM 700 O O . LEU A 1 87 ? 7.505 2.005 3.036 1.00 91.69 87 LEU A O 1
ATOM 704 N N . GLY A 1 88 ? 8.689 3.547 1.903 1.00 90.25 88 GLY A N 1
ATOM 705 C CA . GLY A 1 88 ? 8.119 4.704 2.592 1.00 90.25 88 GLY A CA 1
ATOM 706 C C . GLY A 1 88 ? 6.607 4.817 2.391 1.00 90.25 88 GLY A C 1
ATOM 707 O O . GLY A 1 88 ? 5.858 4.855 3.365 1.00 90.25 88 GLY A O 1
ATOM 708 N N . LYS A 1 89 ? 6.151 4.800 1.135 1.00 88.81 89 LYS A N 1
ATOM 709 C CA . LYS A 1 89 ? 4.747 4.941 0.724 1.00 88.81 89 LYS A CA 1
ATOM 710 C C . LYS A 1 89 ? 3.845 3.921 1.412 1.00 88.81 89 LYS A C 1
ATOM 712 O O . LYS A 1 89 ? 2.888 4.297 2.089 1.00 88.81 89 LYS A O 1
ATOM 717 N N . PHE A 1 90 ? 4.156 2.633 1.282 1.00 90.44 90 PHE A N 1
ATOM 718 C CA . PHE A 1 90 ? 3.309 1.565 1.816 1.00 90.44 90 PHE A CA 1
ATOM 719 C C . PHE A 1 90 ? 3.407 1.446 3.344 1.00 90.44 90 PHE A C 1
ATOM 721 O O . PHE A 1 90 ? 2.386 1.228 3.996 1.00 90.44 90 PHE A O 1
ATOM 728 N N . THR A 1 91 ? 4.581 1.687 3.942 1.00 91.19 91 THR A N 1
ATOM 729 C CA . THR A 1 91 ? 4.725 1.709 5.413 1.00 91.19 91 THR A CA 1
ATOM 730 C C . THR A 1 91 ? 3.955 2.874 6.032 1.00 91.19 91 THR A C 1
ATOM 732 O O . THR A 1 91 ? 3.320 2.707 7.070 1.00 91.19 91 THR A O 1
ATOM 735 N N . MET A 1 92 ? 3.946 4.044 5.384 1.00 89.44 92 MET A N 1
ATOM 736 C CA . MET A 1 92 ? 3.152 5.187 5.837 1.00 89.44 92 MET A CA 1
ATOM 737 C C . MET A 1 92 ? 1.651 4.908 5.769 1.00 89.44 92 MET A C 1
ATOM 739 O O . MET A 1 92 ? 0.949 5.215 6.728 1.00 89.44 92 MET A O 1
ATOM 743 N N . ARG A 1 93 ? 1.154 4.288 4.688 1.00 91.25 93 ARG A N 1
ATOM 744 C CA . ARG A 1 93 ? -0.260 3.875 4.602 1.00 91.25 93 ARG A CA 1
ATOM 745 C C . ARG A 1 93 ? -0.617 2.886 5.717 1.00 91.25 93 ARG A C 1
ATOM 747 O O . ARG A 1 93 ? -1.596 3.096 6.423 1.00 91.25 93 ARG A O 1
ATOM 754 N N . TRP A 1 94 ? 0.219 1.874 5.939 1.00 93.12 94 TRP A N 1
ATOM 755 C CA . TRP A 1 94 ? 0.043 0.909 7.029 1.00 93.12 94 TRP A CA 1
ATOM 756 C C . TRP A 1 94 ? 0.006 1.574 8.414 1.00 93.12 94 TRP A C 1
ATOM 758 O O . TRP A 1 94 ? -0.905 1.337 9.211 1.00 93.12 94 TRP A O 1
ATOM 768 N N . ALA A 1 95 ? 0.960 2.467 8.688 1.00 91.19 95 ALA A N 1
ATOM 769 C CA . ALA A 1 95 ? 1.038 3.196 9.950 1.00 91.19 95 ALA A CA 1
ATOM 770 C C . ALA A 1 95 ? -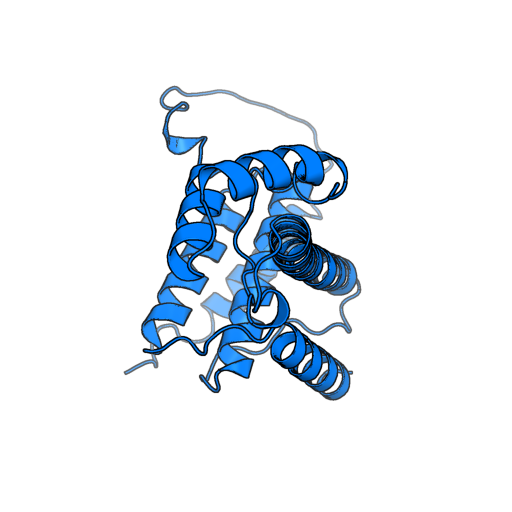0.143 4.159 10.142 1.00 91.19 95 ALA A C 1
ATOM 772 O O . ALA A 1 95 ? -0.610 4.327 11.271 1.00 91.19 95 ALA A O 1
ATOM 773 N N . PHE A 1 96 ? -0.653 4.754 9.059 1.00 92.25 96 PHE A N 1
ATOM 774 C CA . PHE A 1 96 ? -1.828 5.621 9.084 1.00 92.25 96 PHE A CA 1
ATOM 775 C C . PHE A 1 96 ? -3.049 4.875 9.626 1.00 92.25 96 PHE A C 1
ATOM 777 O O . PHE A 1 96 ? -3.659 5.339 10.586 1.00 92.25 96 PHE A O 1
ATOM 784 N N . TYR A 1 97 ? -3.378 3.701 9.077 1.00 91.25 97 TYR A N 1
ATOM 785 C CA . TYR A 1 97 ? -4.576 2.963 9.495 1.00 91.25 97 TYR A CA 1
ATOM 786 C C . TYR A 1 97 ? -4.478 2.439 10.929 1.00 91.25 97 TYR A C 1
ATOM 788 O O . TYR A 1 97 ? -5.450 2.528 11.679 1.00 91.25 97 TYR A O 1
ATOM 796 N N . ARG A 1 98 ? -3.298 1.966 11.350 1.00 92.69 98 ARG A N 1
ATOM 797 C CA . ARG A 1 98 ? -3.077 1.547 12.744 1.00 92.69 98 ARG A CA 1
ATOM 798 C C . ARG A 1 98 ? -3.189 2.709 13.722 1.00 92.69 98 ARG A C 1
ATOM 800 O O . ARG A 1 98 ? -3.840 2.573 14.754 1.00 92.69 98 ARG A O 1
ATOM 807 N N . THR A 1 99 ? -2.595 3.854 13.387 1.00 90.50 99 THR A N 1
ATOM 808 C CA . THR A 1 99 ? -2.687 5.071 14.206 1.00 90.50 99 THR A CA 1
ATOM 809 C C . THR A 1 99 ? -4.128 5.576 14.274 1.00 90.50 99 THR A C 1
ATOM 811 O O . THR A 1 99 ? -4.613 5.885 15.359 1.00 90.50 99 THR A O 1
ATOM 814 N N . ALA A 1 100 ? -4.841 5.611 13.144 1.00 92.12 100 ALA A N 1
ATOM 815 C CA . ALA A 1 100 ? -6.240 6.024 13.097 1.00 92.12 100 ALA A CA 1
ATOM 816 C C . ALA A 1 100 ? -7.120 5.131 13.982 1.00 92.12 100 ALA A C 1
ATOM 818 O O . ALA A 1 100 ? -7.914 5.639 14.770 1.00 92.12 100 ALA A O 1
ATOM 819 N N . ALA A 1 101 ? -6.933 3.812 13.918 1.00 92.00 101 ALA A N 1
ATOM 820 C CA . ALA A 1 101 ? -7.698 2.868 14.723 1.00 92.00 101 ALA A CA 1
ATOM 821 C C . ALA A 1 101 ? -7.361 2.940 16.213 1.00 92.00 101 ALA A C 1
ATOM 823 O O . ALA A 1 101 ? -8.264 2.885 17.045 1.00 92.00 101 ALA A O 1
ATOM 824 N N . TYR A 1 102 ? -6.081 3.123 16.546 1.00 91.62 102 TYR A N 1
ATOM 825 C CA . TYR A 1 102 ? -5.642 3.360 17.918 1.00 91.62 102 TYR A CA 1
ATOM 826 C C . TYR A 1 102 ? -6.315 4.608 18.508 1.00 91.62 102 TYR A C 1
ATOM 828 O O . TYR A 1 102 ? -6.874 4.551 19.600 1.00 91.62 102 TYR A O 1
ATOM 836 N N . LEU A 1 103 ? -6.340 5.714 17.758 1.00 91.69 103 LEU A N 1
ATOM 837 C CA . LEU A 1 103 ? -6.996 6.958 18.176 1.00 91.69 103 LEU A CA 1
ATOM 838 C C . LEU A 1 103 ? -8.529 6.853 18.231 1.00 91.69 103 LEU A C 1
ATOM 840 O O . LEU A 1 103 ? -9.159 7.620 18.954 1.00 91.69 103 LEU A O 1
ATOM 844 N N . CYS A 1 104 ? -9.129 5.913 17.497 1.00 89.31 104 CYS A N 1
ATOM 845 C CA . CYS A 1 104 ? -10.556 5.592 17.598 1.00 89.31 104 CYS A CA 1
ATOM 846 C C . CYS A 1 104 ? -10.879 4.616 18.742 1.00 89.31 104 CYS A C 1
ATOM 848 O O . CYS A 1 104 ? -12.044 4.284 18.933 1.00 89.31 104 CYS A O 1
ATOM 850 N N . GLY A 1 105 ? -9.877 4.142 19.493 1.00 87.19 105 GLY A N 1
ATOM 851 C CA . GLY A 1 105 ? -10.078 3.209 20.602 1.00 87.19 105 GLY A CA 1
ATOM 852 C C . GLY A 1 105 ? -10.427 1.783 20.168 1.00 87.19 105 GLY A C 1
ATOM 853 O O . GLY A 1 105 ? -11.000 1.035 20.956 1.00 87.19 105 GLY A O 1
ATOM 854 N N . ALA A 1 106 ? -10.096 1.386 18.934 1.00 88.56 106 ALA A N 1
ATOM 855 C CA . ALA A 1 106 ? -10.393 0.043 18.449 1.00 88.56 106 ALA A CA 1
ATOM 856 C C . ALA A 1 106 ? -9.624 -1.013 19.274 1.00 88.56 106 ALA A C 1
ATOM 858 O O . ALA A 1 106 ? -8.394 -0.927 19.362 1.00 88.56 106 ALA A O 1
ATOM 859 N N . PRO A 1 107 ? -10.287 -2.043 19.834 1.00 84.50 107 PRO A N 1
ATOM 860 C CA . PRO A 1 107 ? -9.634 -3.031 20.700 1.00 84.50 107 PRO A CA 1
ATOM 861 C C . PRO A 1 107 ? -8.551 -3.832 19.962 1.00 84.50 107 PRO A C 1
ATOM 863 O O . PRO A 1 107 ? -7.520 -4.172 20.538 1.00 84.50 107 PRO A O 1
ATOM 866 N N . ASN A 1 108 ? -8.742 -4.053 18.658 1.00 86.62 108 ASN A N 1
ATOM 867 C CA . ASN A 1 108 ? -7.851 -4.838 17.807 1.00 86.62 108 ASN A CA 1
ATOM 868 C C . ASN A 1 108 ? -7.069 -3.977 16.800 1.00 86.62 108 ASN A C 1
ATOM 870 O O . ASN A 1 108 ? -6.740 -4.433 15.713 1.00 86.62 108 ASN A O 1
ATOM 874 N N . TRP A 1 109 ? -6.705 -2.735 17.136 1.00 87.62 109 TRP A N 1
ATOM 875 C CA . TRP A 1 109 ? -5.983 -1.841 16.209 1.00 87.62 109 TRP A CA 1
ATOM 876 C C . TRP A 1 109 ? -4.694 -2.446 15.607 1.00 87.62 109 TRP A C 1
ATOM 878 O O . TRP A 1 109 ? -4.281 -2.069 14.511 1.00 87.62 109 TRP A O 1
ATOM 888 N N . LYS A 1 110 ? -4.059 -3.411 16.291 1.00 86.50 110 LYS A N 1
ATOM 889 C CA . LYS A 1 110 ? -2.867 -4.129 15.805 1.00 86.50 110 LYS A CA 1
ATOM 890 C C . LYS A 1 110 ? -3.152 -5.125 14.679 1.00 86.50 110 LYS A C 1
ATOM 892 O O . LYS A 1 110 ? -2.218 -5.453 13.955 1.00 86.50 110 LYS A O 1
ATOM 897 N N . SER A 1 111 ? -4.380 -5.622 14.523 1.00 86.50 111 SER A N 1
ATOM 898 C CA . SER A 1 111 ? -4.726 -6.553 13.436 1.00 86.50 111 SER A CA 1
ATOM 899 C C . SER A 1 111 ? -4.981 -5.842 12.107 1.00 86.50 111 SER A C 1
ATOM 901 O O . SER A 1 111 ? -5.135 -6.496 11.080 1.00 86.50 111 SER A O 1
ATOM 903 N N . ILE A 1 112 ? -5.008 -4.507 12.106 1.00 88.81 112 ILE A N 1
ATOM 904 C CA . ILE A 1 112 ? -5.240 -3.717 10.902 1.00 88.81 112 ILE A CA 1
ATOM 905 C C . ILE A 1 112 ? -3.953 -3.671 10.088 1.00 88.81 112 ILE A C 1
ATOM 907 O O . ILE A 1 112 ? -2.917 -3.154 10.523 1.00 88.81 112 ILE A O 1
ATOM 911 N N . CYS A 1 113 ? -4.048 -4.229 8.890 1.00 90.88 113 CYS A N 1
ATOM 912 C CA . CYS A 1 113 ? -2.955 -4.405 7.948 1.00 90.88 113 CYS A CA 1
ATOM 913 C C . CYS A 1 113 ? -3.380 -3.858 6.578 1.00 90.88 113 CYS A C 1
ATOM 915 O O . CYS A 1 113 ? -3.318 -4.550 5.569 1.00 90.88 113 CYS A O 1
ATOM 917 N N . GLU A 1 114 ? -3.882 -2.622 6.545 1.00 89.75 114 GLU A N 1
ATOM 918 C CA . GLU A 1 114 ? -4.358 -1.979 5.317 1.00 89.75 114 GLU A CA 1
ATOM 919 C C . GLU A 1 114 ? -3.273 -1.072 4.735 1.00 89.75 114 GLU A C 1
ATOM 921 O O . GLU A 1 114 ? -2.650 -0.287 5.446 1.00 89.75 114 GLU A O 1
ATOM 926 N N . VAL A 1 115 ? -3.069 -1.147 3.422 1.00 89.44 115 VAL A N 1
ATOM 927 C CA . VAL A 1 115 ? -2.130 -0.279 2.682 1.00 89.44 115 VAL A CA 1
ATOM 928 C C . VAL A 1 115 ? -2.799 0.429 1.506 1.00 89.44 115 VAL A C 1
ATOM 930 O O . VAL A 1 115 ? -2.156 0.866 0.546 1.00 89.44 115 VAL A O 1
ATOM 933 N N . VAL A 1 116 ? -4.121 0.543 1.577 1.00 86.12 116 VAL A N 1
ATOM 934 C CA . VAL A 1 116 ? -4.936 1.264 0.605 1.00 86.12 116 VAL A CA 1
ATOM 935 C C . VAL A 1 116 ? -4.627 2.762 0.697 1.00 86.12 116 VAL A C 1
ATOM 937 O O . VAL A 1 116 ? -4.246 3.265 1.745 1.00 86.12 116 VAL A O 1
ATOM 940 N N . ASN A 1 117 ? -4.733 3.507 -0.404 1.00 84.44 117 ASN A N 1
ATOM 941 C CA . ASN A 1 117 ? -4.531 4.957 -0.358 1.00 84.44 117 ASN A CA 1
ATOM 942 C C . ASN A 1 117 ? -5.634 5.636 0.495 1.00 84.44 117 ASN A C 1
ATOM 944 O O . ASN A 1 117 ? -6.792 5.626 0.062 1.00 84.44 117 ASN A O 1
ATOM 948 N N . PRO A 1 118 ? -5.308 6.271 1.641 1.00 84.06 118 PRO A N 1
ATOM 949 C CA . PRO A 1 118 ? -6.291 6.887 2.533 1.00 84.06 118 PRO A CA 1
ATOM 950 C C . PRO A 1 118 ? -6.789 8.258 2.052 1.00 84.06 118 PRO A C 1
ATOM 952 O O . PRO A 1 118 ? -7.514 8.925 2.788 1.00 84.06 118 PRO A O 1
ATOM 955 N N . ALA A 1 119 ? -6.407 8.709 0.851 1.00 80.75 119 ALA A N 1
ATOM 956 C CA . ALA A 1 119 ? -6.788 10.016 0.311 1.00 80.75 119 ALA A CA 1
ATOM 957 C C . ALA A 1 119 ? -8.301 10.189 0.081 1.00 80.75 119 ALA A C 1
ATOM 959 O O . ALA A 1 119 ? -8.775 11.319 0.042 1.00 80.75 119 ALA A O 1
ATOM 960 N N . LYS A 1 120 ? -9.060 9.093 -0.068 1.00 81.31 120 LYS A N 1
ATOM 961 C CA . LYS A 1 120 ? -10.517 9.130 -0.272 1.00 81.31 120 LYS A CA 1
ATOM 962 C C . LYS A 1 120 ? -11.247 8.668 0.987 1.00 81.31 120 LYS A C 1
ATOM 964 O O . LYS A 1 120 ? -10.915 7.615 1.528 1.00 81.31 120 LYS A O 1
ATOM 969 N N . ASP A 1 121 ? -12.256 9.422 1.417 1.00 86.25 121 ASP A N 1
ATOM 970 C CA . ASP A 1 121 ? -13.047 9.125 2.624 1.00 86.25 121 ASP A CA 1
ATOM 971 C C . ASP A 1 121 ? -13.779 7.785 2.486 1.00 86.25 121 ASP A C 1
ATOM 973 O O . ASP A 1 121 ? -13.722 6.963 3.393 1.00 86.25 121 ASP A O 1
ATOM 977 N N . SER A 1 122 ? -14.302 7.479 1.295 1.00 87.25 122 SER A N 1
ATOM 978 C CA . SER A 1 122 ? -14.938 6.187 0.999 1.00 87.25 122 SER A CA 1
ATOM 979 C C . SER A 1 122 ? -14.027 4.978 1.251 1.00 87.25 122 SER A C 1
ATOM 981 O O . SER A 1 122 ? -14.492 3.913 1.649 1.00 87.25 122 SER A O 1
ATOM 983 N N . LYS A 1 123 ? -12.707 5.128 1.067 1.00 86.44 123 LYS A N 1
ATOM 984 C CA . LYS A 1 123 ? -11.732 4.070 1.373 1.00 86.44 123 LYS A CA 1
ATOM 985 C C . LYS A 1 123 ? -11.521 3.918 2.879 1.00 86.44 123 LYS A C 1
ATOM 987 O O . LYS A 1 123 ? -11.272 2.809 3.341 1.00 86.44 123 LYS A O 1
ATOM 992 N N . LEU A 1 124 ? -11.613 5.008 3.641 1.00 88.50 124 LEU A N 1
ATOM 993 C CA . LEU A 1 124 ? -11.556 4.967 5.104 1.00 88.50 124 LEU A CA 1
ATOM 994 C C . LEU A 1 124 ? -12.805 4.300 5.680 1.00 88.50 124 LEU A C 1
ATOM 996 O O . LEU A 1 124 ? -12.671 3.442 6.544 1.00 88.50 124 LEU A O 1
ATOM 1000 N N . GLU A 1 125 ? -13.985 4.631 5.157 1.00 89.44 125 GLU A N 1
ATOM 1001 C CA . GLU A 1 125 ? -15.255 4.014 5.555 1.00 89.44 125 GLU A CA 1
ATOM 1002 C C . GLU A 1 125 ? -15.241 2.502 5.317 1.00 89.44 125 GLU A C 1
ATOM 1004 O O . GLU A 1 125 ? -15.520 1.729 6.228 1.00 89.44 125 GLU A O 1
ATOM 1009 N N . GLN A 1 126 ? -14.826 2.056 4.127 1.00 90.69 126 GLN A N 1
ATOM 1010 C CA . GLN A 1 126 ? -14.719 0.626 3.813 1.00 90.69 126 GLN A CA 1
ATOM 1011 C C . GLN A 1 126 ? -13.726 -0.116 4.713 1.00 90.69 126 GLN A C 1
ATOM 1013 O O . GLN A 1 126 ? -13.904 -1.301 4.985 1.00 90.69 126 GLN A O 1
ATOM 1018 N N . VAL A 1 127 ? -12.647 0.544 5.141 1.00 89.75 127 VAL A N 1
ATOM 1019 C CA . VAL A 1 127 ? -11.711 -0.038 6.109 1.00 89.75 127 VAL A CA 1
ATOM 1020 C C . VAL A 1 127 ? -12.356 -0.109 7.489 1.00 89.75 127 VAL A C 1
ATOM 1022 O O . VAL A 1 127 ? -12.308 -1.162 8.112 1.00 89.75 127 VAL A O 1
ATOM 1025 N N . ALA A 1 128 ? -12.998 0.963 7.949 1.00 90.00 128 ALA A N 1
ATOM 1026 C CA . ALA A 1 128 ? -13.666 0.988 9.245 1.00 90.00 128 ALA A CA 1
ATOM 1027 C C . ALA A 1 128 ? -14.724 -0.122 9.358 1.00 90.00 128 ALA A C 1
ATOM 1029 O O . ALA A 1 128 ? -14.696 -0.893 10.312 1.00 90.00 128 ALA A O 1
ATOM 1030 N N . LEU A 1 129 ? -15.561 -0.284 8.327 1.00 90.81 129 LEU A N 1
ATOM 1031 C CA . LEU A 1 129 ? -16.582 -1.334 8.263 1.00 90.81 129 LEU A CA 1
ATOM 1032 C C . LEU A 1 129 ? -15.990 -2.750 8.308 1.00 90.81 129 LEU A C 1
ATOM 1034 O O . LEU A 1 129 ? -16.545 -3.625 8.964 1.00 90.81 129 LEU A O 1
ATOM 1038 N N . ARG A 1 130 ? -14.851 -2.989 7.644 1.00 89.06 130 ARG A N 1
ATOM 1039 C CA . ARG A 1 130 ? -14.178 -4.303 7.657 1.00 89.06 130 ARG A CA 1
ATOM 1040 C C . ARG A 1 130 ? -13.615 -4.683 9.025 1.00 89.06 130 ARG A C 1
ATOM 1042 O O . ARG A 1 130 ? -13.469 -5.869 9.301 1.00 89.06 130 ARG A O 1
ATOM 1049 N N . HIS A 1 131 ? -13.278 -3.693 9.849 1.00 88.38 131 HIS A N 1
ATOM 1050 C CA . HIS A 1 131 ? -12.652 -3.888 11.160 1.00 88.38 131 HIS A CA 1
ATOM 1051 C C . HIS A 1 131 ? -13.593 -3.561 12.330 1.00 88.38 131 HIS A C 1
ATOM 1053 O O . HIS A 1 131 ? -13.120 -3.458 13.459 1.00 88.38 131 HIS A O 1
ATOM 1059 N N . ASP A 1 132 ? -14.897 -3.410 12.062 1.00 89.56 132 ASP A N 1
ATOM 1060 C CA . ASP A 1 132 ? -15.940 -3.096 13.053 1.00 89.56 132 ASP A CA 1
ATOM 1061 C C . ASP A 1 132 ? -15.629 -1.832 13.886 1.00 89.56 132 ASP A C 1
ATOM 1063 O O . ASP A 1 132 ? -15.760 -1.785 15.107 1.00 89.56 132 ASP A O 1
ATOM 1067 N N . ILE A 1 133 ? -15.144 -0.788 13.206 1.00 90.69 133 ILE A N 1
ATOM 1068 C CA . ILE A 1 133 ? -14.854 0.531 13.783 1.00 90.69 133 ILE A CA 1
ATOM 1069 C C . ILE A 1 133 ? -15.939 1.504 13.322 1.00 90.69 133 ILE A C 1
ATOM 1071 O O . ILE A 1 133 ? -16.347 1.453 12.163 1.00 90.69 133 ILE A O 1
ATOM 1075 N N . ASP A 1 134 ? -16.359 2.436 14.187 1.00 92.06 134 ASP A N 1
ATOM 1076 C CA . ASP A 1 134 ? -17.285 3.507 13.796 1.00 92.06 134 ASP A CA 1
ATOM 1077 C C . ASP A 1 134 ? -16.731 4.293 12.585 1.00 92.06 134 ASP A C 1
ATOM 1079 O O . ASP A 1 134 ? -15.723 5.003 12.724 1.00 92.06 134 ASP A O 1
ATOM 1083 N N . PRO A 1 135 ? -17.369 4.201 11.400 1.00 91.62 135 PRO A N 1
ATOM 1084 C CA . PRO A 1 135 ? -16.869 4.839 10.1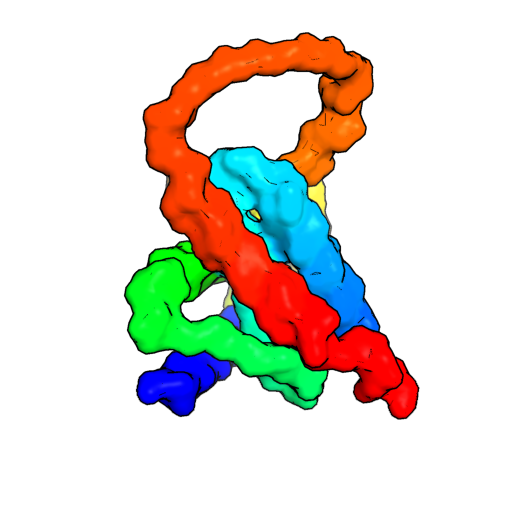89 1.00 91.62 135 PRO A CA 1
ATOM 1085 C C . PRO A 1 135 ? -16.827 6.363 10.320 1.00 91.62 135 PRO A C 1
ATOM 1087 O O . PRO A 1 135 ? -15.905 6.991 9.797 1.00 91.62 135 PRO A O 1
ATOM 1090 N N . VAL A 1 136 ? -17.755 6.968 11.069 1.00 92.19 136 VAL A N 1
ATOM 1091 C CA . VAL A 1 136 ? -17.819 8.427 11.231 1.00 92.19 136 VAL A CA 1
ATOM 1092 C C . VAL A 1 136 ? -16.638 8.924 12.065 1.00 92.19 136 VAL A C 1
ATOM 1094 O O . VAL A 1 136 ? -15.928 9.854 11.660 1.00 92.19 136 VAL A O 1
ATOM 1097 N N . ALA A 1 137 ? -16.374 8.297 13.217 1.00 91.19 137 ALA A N 1
ATOM 1098 C CA . ALA A 1 137 ? -15.196 8.609 14.016 1.00 91.19 137 ALA A CA 1
ATOM 1099 C C . ALA A 1 137 ? -13.896 8.344 13.247 1.00 91.19 137 ALA A C 1
ATOM 1101 O O . ALA A 1 137 ? -12.992 9.185 13.290 1.00 91.19 137 ALA A O 1
ATOM 1102 N N . PHE A 1 138 ? -13.823 7.234 12.510 1.00 91.50 138 PHE A N 1
ATOM 1103 C CA . PHE A 1 138 ? -12.629 6.834 11.773 1.00 91.50 138 PHE A CA 1
ATOM 1104 C C . PHE A 1 138 ? -12.266 7.810 10.652 1.00 91.50 138 PHE A C 1
ATOM 1106 O O . PHE A 1 138 ? -11.117 8.245 10.566 1.00 91.50 138 PHE A O 1
ATOM 1113 N N . VAL A 1 139 ? -13.242 8.233 9.841 1.00 92.56 139 VAL A N 1
ATOM 1114 C CA . VAL A 1 139 ? -13.044 9.255 8.799 1.00 92.56 139 VAL A CA 1
ATOM 1115 C C . VAL A 1 139 ? -12.608 10.579 9.419 1.00 92.56 139 VAL A C 1
ATOM 1117 O O . VAL A 1 139 ? -11.640 11.191 8.966 1.00 92.56 139 VAL A O 1
ATOM 1120 N N . ARG A 1 140 ? -13.256 11.011 10.508 1.00 92.75 140 ARG A N 1
ATOM 1121 C CA . ARG A 1 140 ? -12.911 12.260 11.202 1.00 92.75 140 ARG A CA 1
ATOM 1122 C C . ARG A 1 140 ? -11.476 12.255 11.733 1.00 92.75 140 ARG A C 1
ATOM 1124 O O . ARG A 1 140 ? -10.773 13.256 11.597 1.00 92.75 140 ARG A O 1
ATOM 1131 N N . VAL A 1 141 ? -11.038 11.155 12.346 1.00 91.88 141 VAL A N 1
ATOM 1132 C CA . VAL A 1 141 ? -9.652 10.991 12.813 1.00 91.88 141 VAL A CA 1
ATOM 1133 C C . VAL A 1 141 ? -8.693 10.926 11.628 1.00 91.88 141 VAL A C 1
ATOM 1135 O O . VAL A 1 141 ? -7.683 11.629 11.624 1.00 91.88 141 VAL A O 1
ATOM 1138 N N . GLY A 1 142 ? -9.031 10.159 10.591 1.00 89.50 142 GLY A N 1
ATOM 1139 C CA . GLY A 1 142 ? -8.241 10.061 9.368 1.00 89.50 142 GLY A CA 1
ATOM 1140 C C . GLY A 1 142 ? -8.013 11.421 8.707 1.00 89.50 142 GLY A C 1
ATOM 1141 O O . GLY A 1 142 ? -6.880 11.753 8.363 1.00 89.50 142 GLY A O 1
ATOM 1142 N N . ASN A 1 143 ? -9.048 12.257 8.627 1.00 88.44 143 ASN A N 1
ATOM 1143 C CA . ASN A 1 143 ? -8.967 13.609 8.075 1.00 88.44 143 ASN A CA 1
ATOM 1144 C C . ASN A 1 143 ? -8.031 14.522 8.878 1.00 88.44 143 ASN A C 1
ATOM 1146 O O . ASN A 1 143 ? -7.305 15.318 8.286 1.00 88.44 143 ASN A O 1
ATOM 1150 N N . LYS A 1 144 ? -7.970 14.358 10.205 1.00 89.62 144 LYS A N 1
ATOM 1151 C CA . LYS A 1 144 ? -6.999 15.063 11.060 1.00 89.62 144 LYS A CA 1
ATOM 1152 C C . LYS A 1 144 ? -5.578 14.515 10.927 1.00 89.62 144 LYS A C 1
ATOM 1154 O O . LYS A 1 144 ? -4.628 15.267 11.113 1.00 89.62 144 LYS A O 1
ATOM 1159 N N . LEU A 1 145 ? -5.425 13.228 10.617 1.00 87.12 145 LEU A N 1
ATOM 1160 C CA . LEU A 1 145 ? -4.122 12.585 10.448 1.00 87.12 145 LEU A CA 1
ATOM 1161 C C . LEU A 1 145 ? -3.489 12.865 9.082 1.00 87.12 145 LEU A C 1
ATOM 1163 O O . LEU A 1 145 ? -2.272 12.982 9.011 1.00 87.12 145 LEU A O 1
ATOM 1167 N N . ARG A 1 146 ? -4.277 13.004 8.007 1.00 86.06 146 ARG A N 1
ATOM 1168 C CA . ARG A 1 146 ? -3.782 13.186 6.625 1.00 86.06 146 ARG A CA 1
ATOM 1169 C C . ARG A 1 146 ? -2.653 14.222 6.469 1.00 86.06 146 ARG A C 1
ATOM 1171 O O . ARG A 1 146 ? -1.680 13.891 5.792 1.00 86.06 146 ARG A O 1
ATOM 1178 N N . PRO A 1 147 ? -2.705 15.416 7.093 1.00 82.19 147 PRO A N 1
ATOM 1179 C CA . PRO A 1 147 ? -1.631 16.407 6.981 1.00 82.19 147 PRO A CA 1
ATOM 1180 C C . PRO A 1 147 ? -0.269 15.926 7.505 1.00 82.19 147 PRO A C 1
ATOM 1182 O O . PRO A 1 147 ? 0.764 16.402 7.046 1.00 82.19 147 PRO A O 1
ATOM 1185 N N . PHE A 1 148 ? -0.250 14.968 8.438 1.00 77.75 148 PHE A N 1
ATOM 1186 C CA . PHE A 1 148 ? 0.975 14.432 9.043 1.00 77.75 148 PHE A CA 1
ATOM 1187 C C . PHE A 1 148 ? 1.644 13.334 8.212 1.00 77.75 148 PHE A C 1
ATOM 1189 O O . PHE A 1 148 ? 2.739 12.889 8.549 1.00 77.75 148 PHE A O 1
ATOM 1196 N N . PHE A 1 149 ? 1.014 12.899 7.122 1.00 73.12 149 PHE A N 1
ATOM 1197 C CA . PHE A 1 149 ? 1.558 11.886 6.226 1.00 73.12 149 PHE A CA 1
ATOM 1198 C C . PHE A 1 149 ? 1.836 12.539 4.859 1.00 73.12 149 PHE A C 1
ATOM 1200 O O . PHE A 1 149 ? 1.030 12.439 3.934 1.00 73.12 149 PHE A O 1
ATOM 1207 N N . PRO A 1 150 ? 2.983 13.229 4.704 1.00 61.62 150 PRO A N 1
ATOM 1208 C CA . PRO A 1 150 ? 3.276 14.084 3.549 1.00 61.62 150 PRO A CA 1
ATOM 1209 C C . PRO A 1 150 ? 3.485 13.315 2.241 1.00 61.62 150 PRO A C 1
ATOM 1211 O O . PRO A 1 150 ? 3.490 13.917 1.173 1.00 61.62 150 PRO A O 1
ATOM 1214 N N . LEU A 1 151 ? 3.634 11.987 2.295 1.00 61.50 151 LEU A N 1
ATOM 1215 C CA . LEU A 1 151 ? 3.629 11.153 1.096 1.00 61.50 151 LEU A CA 1
ATOM 1216 C C . LEU A 1 151 ? 2.217 10.815 0.613 1.00 61.50 151 LEU A C 1
ATOM 1218 O O . LEU A 1 151 ? 2.125 10.173 -0.418 1.00 61.50 151 LEU A O 1
ATOM 1222 N N . LEU A 1 152 ? 1.137 11.231 1.295 1.00 57.53 152 LEU A N 1
ATOM 1223 C CA . LEU A 1 152 ? -0.248 11.041 0.833 1.00 57.53 152 LEU A CA 1
ATOM 1224 C C . LEU A 1 152 ? -0.682 11.954 -0.329 1.00 57.53 152 LEU A C 1
ATOM 1226 O O . LEU A 1 152 ? -1.315 11.441 -1.252 1.00 57.53 152 LEU A O 1
ATOM 1230 N N . PRO A 1 153 ? -0.354 13.262 -0.347 1.00 47.72 153 PRO A N 1
ATOM 1231 C CA . PRO A 1 153 ? -0.784 14.185 -1.404 1.00 47.72 153 PRO A CA 1
ATOM 1232 C C . PRO A 1 153 ? -0.101 13.944 -2.754 1.00 47.72 153 PRO A C 1
ATOM 1234 O O . PRO A 1 153 ? -0.700 14.194 -3.795 1.00 47.72 153 PRO A O 1
ATOM 1237 N N . LEU A 1 154 ? 1.120 13.394 -2.754 1.00 48.38 154 LEU A N 1
ATOM 1238 C CA . LEU A 1 154 ? 1.814 12.965 -3.978 1.00 48.38 154 LEU A CA 1
ATOM 1239 C C . LEU A 1 154 ? 1.163 11.722 -4.628 1.00 48.38 154 LEU A C 1
ATOM 1241 O O . LEU A 1 154 ? 1.604 11.295 -5.687 1.00 48.38 154 LEU A O 1
ATOM 1245 N N . MET A 1 155 ? 0.128 11.139 -4.000 1.00 48.25 155 MET A N 1
ATOM 1246 C CA . MET A 1 155 ? -0.570 9.917 -4.431 1.00 48.25 155 MET A CA 1
ATOM 1247 C C . MET A 1 155 ? -1.942 10.159 -5.057 1.00 48.25 155 MET A C 1
ATOM 1249 O O . MET A 1 155 ? -2.760 9.233 -5.107 1.00 48.25 155 MET A O 1
ATOM 1253 N N . VAL A 1 156 ? -2.237 11.373 -5.522 1.00 46.09 156 VAL A N 1
ATOM 1254 C CA . VAL A 1 156 ? -3.334 11.559 -6.482 1.00 46.09 156 VAL A CA 1
ATOM 1255 C C . VAL A 1 156 ? -2.832 11.059 -7.838 1.00 46.09 156 VAL A C 1
ATOM 1257 O O . VAL A 1 156 ? -2.481 11.832 -8.721 1.00 46.09 156 VAL A O 1
ATOM 1260 N N . GLY A 1 157 ? -2.743 9.733 -7.962 1.00 42.31 157 GLY A N 1
ATOM 1261 C CA . GLY A 1 157 ? -2.587 9.057 -9.240 1.00 42.31 157 GLY A CA 1
ATOM 1262 C C . GLY A 1 157 ? -3.782 9.381 -10.133 1.00 42.31 157 GLY A C 1
ATOM 1263 O O . GLY A 1 157 ? -4.905 9.597 -9.665 1.00 42.31 157 GLY A O 1
ATOM 1264 N N . SER A 1 158 ? -3.512 9.428 -11.429 1.00 44.47 158 SER A N 1
ATOM 1265 C CA . SER A 1 158 ? -4.336 9.860 -12.563 1.00 44.47 158 SER A CA 1
ATOM 1266 C C . SER A 1 158 ? -5.714 9.199 -12.727 1.00 44.47 158 SER A C 1
ATOM 1268 O O . SER A 1 158 ? -6.380 9.449 -13.733 1.00 44.47 158 SER A O 1
ATOM 1270 N N . GLY A 1 159 ? -6.178 8.392 -11.771 1.00 40.06 159 GLY A N 1
ATOM 1271 C CA . GLY A 1 159 ? -7.470 7.707 -11.812 1.00 40.06 159 GLY A CA 1
ATOM 1272 C C . GLY A 1 159 ? -8.680 8.644 -11.940 1.00 40.06 159 GLY A C 1
ATOM 1273 O O . GLY A 1 159 ? -9.727 8.204 -12.401 1.00 40.06 159 GLY A O 1
ATOM 1274 N N . ASP A 1 160 ? -8.534 9.934 -11.611 1.00 40.97 160 ASP A N 1
ATOM 1275 C CA . ASP A 1 160 ? -9.602 10.946 -11.725 1.00 40.97 160 ASP A CA 1
ATOM 1276 C C . ASP A 1 160 ? -9.551 11.801 -13.010 1.00 40.97 160 ASP A C 1
ATOM 1278 O O . ASP A 1 160 ? -10.456 12.587 -13.282 1.00 40.97 160 ASP A O 1
ATOM 1282 N N . ARG A 1 161 ? -8.527 11.654 -13.867 1.00 43.94 161 ARG A N 1
ATOM 1283 C CA . ARG A 1 161 ? -8.452 12.416 -15.134 1.00 43.94 161 ARG A CA 1
ATOM 1284 C C . ARG A 1 161 ? -9.188 11.764 -16.307 1.00 43.94 161 ARG A C 1
ATOM 1286 O O . ARG A 1 161 ? -9.281 12.377 -17.369 1.00 43.94 161 ARG A O 1
ATOM 1293 N N . ARG A 1 162 ? -9.789 10.581 -16.126 1.00 38.22 162 ARG A N 1
ATOM 1294 C CA . ARG A 1 162 ? -10.644 9.954 -17.155 1.00 38.22 162 ARG A CA 1
ATOM 1295 C C . ARG A 1 162 ? -12.008 10.640 -17.331 1.00 38.22 162 ARG A C 1
ATOM 1297 O O . ARG A 1 162 ? -12.647 10.415 -18.353 1.00 38.22 162 ARG A O 1
ATOM 1304 N N . ALA A 1 163 ? -12.422 11.525 -16.419 1.00 31.36 163 ALA A N 1
ATOM 1305 C CA . ALA A 1 163 ? -13.677 12.270 -16.558 1.00 31.36 163 ALA A CA 1
ATOM 1306 C C . ALA A 1 163 ? -13.556 13.602 -17.332 1.00 31.36 163 ALA A C 1
ATOM 1308 O O . ALA A 1 163 ? -14.570 14.103 -17.808 1.00 31.36 163 ALA A O 1
ATOM 1309 N N . CYS A 1 164 ? -12.353 14.175 -17.505 1.00 30.69 164 CYS A N 1
ATOM 1310 C CA . CYS A 1 164 ? -12.227 15.585 -17.920 1.00 30.69 164 CYS A CA 1
ATOM 1311 C C . CYS A 1 164 ? -11.459 15.883 -19.219 1.00 30.69 164 CYS A C 1
ATOM 1313 O O . CYS A 1 164 ? -11.406 17.042 -19.615 1.00 30.69 164 CYS A O 1
ATOM 1315 N N . LEU A 1 165 ? -10.887 14.905 -19.929 1.00 31.83 165 LEU A N 1
ATOM 1316 C CA . LEU A 1 165 ? -10.094 15.193 -21.139 1.00 31.83 165 LEU A CA 1
ATOM 1317 C C . LEU A 1 165 ? -10.559 14.396 -22.368 1.00 31.83 165 LEU A C 1
ATOM 1319 O O . LEU A 1 165 ? -9.824 13.607 -22.951 1.00 31.83 165 LEU A O 1
ATOM 1323 N N . ARG A 1 166 ? -11.790 14.676 -22.816 1.00 31.81 166 ARG A N 1
ATOM 1324 C CA . ARG A 1 166 ? -12.144 14.658 -24.247 1.00 31.81 166 ARG A CA 1
ATOM 1325 C C . ARG A 1 166 ? -12.145 16.099 -24.758 1.00 31.81 166 ARG A C 1
ATOM 1327 O O . ARG A 1 166 ? -13.182 16.751 -24.699 1.00 31.81 166 ARG A O 1
ATOM 1334 N N . ARG A 1 167 ? -11.002 16.580 -25.255 1.00 28.80 167 ARG A N 1
ATOM 1335 C CA . ARG A 1 167 ? -10.862 17.545 -26.368 1.00 28.80 167 ARG A CA 1
ATOM 1336 C C . ARG A 1 167 ? -9.373 17.860 -26.577 1.00 28.80 167 ARG A C 1
ATOM 1338 O O . ARG A 1 167 ? -8.683 18.279 -25.660 1.00 28.80 167 ARG A O 1
ATOM 1345 N N . SER A 1 168 ? -8.923 17.574 -27.793 1.00 24.69 168 SER A N 1
ATOM 1346 C CA . SER A 1 168 ? -7.602 17.792 -28.405 1.00 24.69 168 SER A CA 1
ATOM 1347 C C . SER A 1 168 ? -7.205 19.289 -28.497 1.00 24.69 168 SER A C 1
ATOM 1349 O O . SER A 1 168 ? -8.014 20.128 -28.103 1.00 24.69 168 SER A O 1
ATOM 1351 N N . PRO A 1 169 ? -6.151 19.682 -29.253 1.00 49.12 169 PRO A N 1
ATOM 1352 C CA . PRO A 1 169 ? -4.742 19.241 -29.311 1.00 49.12 169 PRO A CA 1
ATOM 1353 C C . PRO A 1 169 ? -3.756 20.450 -29.199 1.00 49.12 169 PRO A C 1
ATOM 1355 O O . PRO A 1 169 ? -4.193 21.583 -29.046 1.00 49.12 169 PRO A O 1
ATOM 1358 N N . ILE A 1 170 ? -2.450 20.190 -29.418 1.00 26.44 170 ILE A N 1
ATOM 1359 C CA . ILE A 1 170 ? -1.392 21.066 -30.007 1.00 26.44 170 ILE A CA 1
ATOM 1360 C C . ILE A 1 170 ? -0.174 21.351 -29.094 1.00 26.44 170 ILE A C 1
ATOM 1362 O O . ILE A 1 170 ? -0.309 21.959 -28.041 1.00 26.44 170 ILE A O 1
ATOM 1366 N N . CYS A 1 171 ? 0.985 20.863 -29.591 1.00 24.70 171 CYS A N 1
ATOM 1367 C CA . CYS A 1 171 ? 2.369 21.394 -29.684 1.00 24.70 171 CYS A CA 1
ATOM 1368 C C . CYS A 1 171 ? 2.885 22.392 -28.630 1.00 24.70 171 CYS A C 1
ATOM 1370 O O . CYS A 1 171 ? 2.149 23.236 -28.152 1.00 24.70 171 CYS A O 1
ATOM 1372 N N . SER A 1 172 ? 4.170 22.525 -28.297 1.00 26.66 172 SER A N 1
ATOM 1373 C CA . SER A 1 172 ? 5.503 22.006 -28.684 1.00 26.66 172 SER A CA 1
ATOM 1374 C C . SER A 1 172 ? 6.455 22.844 -27.800 1.00 26.66 172 SER A C 1
ATOM 1376 O O . SER A 1 172 ? 6.133 23.991 -27.516 1.00 26.66 172 SER A O 1
ATOM 1378 N N . ASP A 1 173 ? 7.558 22.403 -27.214 1.00 26.39 173 ASP A N 1
ATOM 1379 C CA . ASP A 1 173 ? 8.893 22.161 -27.775 1.00 26.39 173 ASP A CA 1
ATOM 1380 C C . ASP A 1 173 ? 9.823 22.459 -26.580 1.00 26.39 173 ASP A C 1
ATOM 1382 O O . ASP A 1 173 ? 9.590 23.438 -25.868 1.00 26.39 173 ASP A O 1
ATOM 1386 N N . SER A 1 174 ? 10.843 21.640 -26.332 1.00 25.23 174 SER A N 1
ATOM 1387 C CA . SER A 1 174 ? 12.124 22.076 -25.753 1.00 25.23 174 SER A CA 1
ATOM 1388 C C . SER A 1 174 ? 13.048 20.876 -25.607 1.00 25.23 174 SER A C 1
ATOM 1390 O O . SER A 1 174 ? 12.937 20.018 -24.728 1.00 25.23 174 SER A O 1
ATOM 1392 N N . ARG A 1 175 ? 13.979 20.840 -26.549 1.00 29.48 175 ARG A N 1
ATOM 1393 C CA . ARG A 1 175 ? 15.073 19.896 -26.709 1.00 29.48 175 ARG A CA 1
ATOM 1394 C C . ARG A 1 175 ? 15.994 19.939 -25.492 1.00 29.48 175 ARG A C 1
ATOM 1396 O O . ARG A 1 175 ? 16.830 20.823 -25.367 1.00 29.48 175 ARG A O 1
ATOM 1403 N N . SER A 1 176 ? 15.840 18.963 -24.606 1.00 28.20 176 SER A N 1
ATOM 1404 C CA . SER A 1 176 ? 16.898 18.443 -23.713 1.00 28.20 176 SER A CA 1
ATOM 1405 C C . SER A 1 176 ? 16.562 17.055 -23.137 1.00 28.20 176 SER A C 1
ATOM 1407 O O . SER A 1 176 ? 17.278 16.526 -22.293 1.00 28.20 176 SER A O 1
ATOM 1409 N N . ILE A 1 177 ? 15.491 16.414 -23.614 1.00 35.81 177 ILE A N 1
ATOM 1410 C CA . ILE A 1 177 ? 14.900 15.217 -23.005 1.00 35.81 177 ILE A CA 1
ATOM 1411 C C . ILE A 1 177 ? 15.012 14.050 -23.989 1.00 35.81 177 ILE A C 1
ATOM 1413 O O . ILE A 1 177 ? 14.022 13.554 -24.514 1.00 35.81 177 ILE A O 1
ATOM 1417 N N . MET A 1 178 ? 16.245 13.652 -24.302 1.00 25.39 178 MET A N 1
ATOM 1418 C CA . MET A 1 178 ? 16.499 12.477 -25.149 1.00 25.39 178 MET A CA 1
ATOM 1419 C C . MET A 1 178 ? 17.089 11.301 -24.359 1.00 25.39 178 MET A C 1
ATOM 1421 O O . MET A 1 178 ? 17.020 10.163 -24.805 1.00 25.39 178 MET A O 1
ATOM 1425 N N . TRP A 1 179 ? 17.588 11.547 -23.143 1.00 29.62 179 TRP A N 1
ATOM 1426 C CA . TRP A 1 179 ? 18.250 10.520 -22.332 1.00 29.62 179 TRP A CA 1
ATOM 1427 C C . TRP A 1 179 ? 17.316 9.791 -21.356 1.00 29.62 179 TRP A C 1
ATOM 1429 O O . TRP A 1 179 ? 17.555 8.630 -21.051 1.00 29.62 179 TRP A O 1
ATOM 1439 N N . LEU A 1 180 ? 16.228 10.424 -20.898 1.00 30.98 180 LEU A N 1
ATOM 1440 C CA . LEU A 1 180 ? 15.263 9.815 -19.963 1.00 30.98 180 LEU A CA 1
ATOM 1441 C C . LEU A 1 180 ? 14.138 9.038 -20.666 1.00 30.98 180 LEU A C 1
ATOM 1443 O O . LEU A 1 180 ? 13.617 8.080 -20.104 1.00 30.98 180 LEU A O 1
ATOM 1447 N N . THR A 1 181 ? 13.796 9.410 -21.899 1.00 35.91 181 THR A N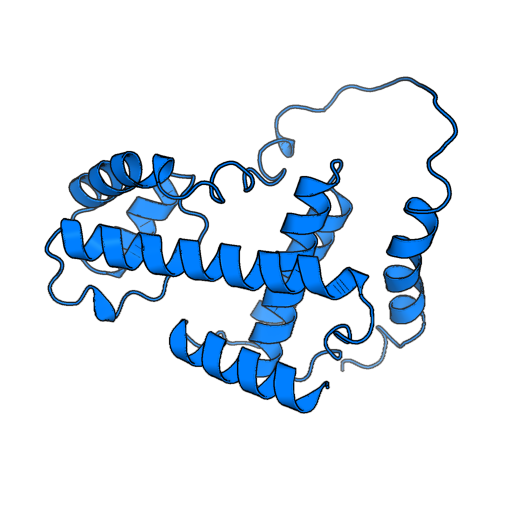 1
ATOM 1448 C CA . THR A 1 181 ? 12.754 8.757 -22.709 1.00 35.91 181 THR A CA 1
ATOM 1449 C C . THR A 1 181 ? 13.220 7.381 -23.190 1.00 35.91 181 THR A C 1
ATOM 1451 O O . THR A 1 181 ? 12.511 6.398 -23.027 1.00 35.91 181 THR A O 1
ATOM 1454 N N . TRP A 1 182 ? 14.477 7.269 -23.634 1.00 34.28 182 TRP A N 1
ATOM 1455 C CA . TRP A 1 182 ? 15.058 6.002 -24.102 1.00 34.28 182 TRP A CA 1
ATOM 1456 C C . TRP A 1 182 ? 15.319 4.971 -22.984 1.00 34.28 182 TRP A C 1
ATOM 1458 O O . TRP A 1 182 ? 15.403 3.773 -23.239 1.00 34.28 182 TRP A O 1
ATOM 1468 N N . MET A 1 183 ? 15.452 5.416 -21.730 1.00 36.06 183 MET A N 1
ATOM 1469 C CA . MET A 1 183 ? 15.940 4.577 -20.624 1.00 36.06 183 MET A CA 1
ATOM 1470 C C . MET A 1 183 ? 14.814 3.855 -19.857 1.00 36.06 183 MET A C 1
ATOM 1472 O O . MET A 1 183 ? 15.069 2.870 -19.167 1.00 36.06 183 MET A O 1
ATOM 1476 N N . VAL A 1 184 ? 13.565 4.307 -20.021 1.00 40.97 184 VAL A N 1
ATOM 1477 C CA . VAL A 1 184 ? 12.352 3.684 -19.457 1.00 40.97 184 VAL A CA 1
ATOM 1478 C C . VAL A 1 184 ? 11.708 2.705 -20.454 1.00 40.97 184 VAL A C 1
ATOM 1480 O O . VAL A 1 184 ? 11.191 1.665 -20.040 1.00 40.97 184 VAL A O 1
ATOM 1483 N N . ASP A 1 185 ? 11.842 2.967 -21.757 1.00 38.22 185 ASP A N 1
ATOM 1484 C CA . ASP A 1 185 ? 11.396 2.072 -22.837 1.00 38.22 185 ASP A CA 1
ATOM 1485 C C . ASP A 1 185 ? 12.237 0.784 -22.931 1.00 38.22 185 ASP A C 1
ATOM 1487 O O . ASP A 1 185 ? 11.737 -0.265 -23.347 1.00 38.22 185 ASP A O 1
ATOM 1491 N N . GLY A 1 186 ? 13.484 0.807 -22.442 1.00 34.19 186 GLY A N 1
ATOM 1492 C CA . GLY A 1 186 ? 14.348 -0.378 -22.369 1.00 34.19 186 GLY A CA 1
ATOM 1493 C C . GLY A 1 186 ? 13.794 -1.510 -21.489 1.00 34.19 186 GLY A C 1
ATOM 1494 O O . GLY A 1 186 ? 14.083 -2.683 -21.740 1.00 34.19 186 GLY A O 1
ATOM 1495 N N . TRP A 1 187 ? 12.939 -1.196 -20.505 1.00 39.44 187 TRP A N 1
ATOM 1496 C CA . TRP A 1 187 ? 12.230 -2.211 -19.713 1.00 39.44 187 TRP A CA 1
ATOM 1497 C C . TRP A 1 187 ? 11.036 -2.815 -20.476 1.00 39.44 187 TRP A C 1
ATOM 1499 O O . TRP A 1 187 ? 10.753 -4.003 -20.336 1.00 39.44 187 TRP A O 1
ATOM 1509 N N . SER A 1 188 ? 10.388 -2.032 -21.350 1.00 36.75 188 SER A N 1
ATOM 1510 C CA . SER A 1 188 ? 9.283 -2.499 -22.202 1.00 36.75 188 SER A CA 1
ATOM 1511 C C . SER A 1 188 ? 9.762 -3.348 -23.389 1.00 36.75 188 SER A C 1
ATOM 1513 O O . SER A 1 188 ? 9.015 -4.205 -23.852 1.00 36.75 188 SER A O 1
ATOM 1515 N N . MET A 1 189 ? 11.001 -3.164 -23.873 1.00 28.41 189 MET A N 1
ATOM 1516 C CA . MET A 1 189 ? 11.558 -3.980 -24.968 1.00 28.41 189 MET A CA 1
ATOM 1517 C C . MET A 1 189 ? 12.192 -5.294 -24.497 1.00 28.41 189 MET A C 1
ATOM 1519 O O . MET A 1 189 ? 12.062 -6.307 -25.179 1.00 28.41 189 MET A O 1
ATOM 1523 N N . THR A 1 190 ? 12.825 -5.323 -23.322 1.00 36.41 190 THR A N 1
ATOM 1524 C CA . THR A 1 190 ? 13.459 -6.555 -22.812 1.00 36.41 190 THR A CA 1
ATOM 1525 C C . THR A 1 190 ? 12.450 -7.576 -22.279 1.00 36.41 190 THR A C 1
ATOM 1527 O O . THR A 1 190 ? 12.702 -8.771 -22.379 1.00 36.41 190 THR A O 1
ATOM 1530 N N . ASN A 1 191 ? 11.271 -7.131 -21.830 1.00 37.78 191 ASN A N 1
ATOM 1531 C CA . ASN A 1 191 ? 10.157 -8.013 -21.459 1.00 37.78 191 ASN A CA 1
ATOM 1532 C C . ASN A 1 191 ? 9.158 -8.285 -22.603 1.00 37.78 191 ASN A C 1
ATOM 1534 O O . ASN A 1 191 ? 8.272 -9.115 -22.437 1.00 37.78 191 ASN A O 1
ATOM 1538 N N . ARG A 1 192 ? 9.293 -7.633 -23.771 1.00 36.47 192 ARG A N 1
ATOM 1539 C CA . ARG A 1 192 ? 8.528 -7.992 -24.986 1.00 36.47 192 ARG A CA 1
ATOM 1540 C C . ARG A 1 192 ? 9.171 -9.109 -25.808 1.00 36.47 192 ARG A C 1
ATOM 1542 O O . ARG A 1 192 ? 8.495 -9.692 -26.645 1.00 36.47 192 ARG A O 1
ATOM 1549 N N . ALA A 1 193 ? 10.450 -9.406 -25.575 1.00 31.81 193 ALA A N 1
ATOM 1550 C CA . ALA A 1 193 ? 11.197 -10.443 -26.292 1.00 31.81 193 ALA A CA 1
ATOM 1551 C C . ALA A 1 193 ? 11.283 -11.788 -25.539 1.00 31.81 193 ALA A C 1
ATOM 1553 O O . ALA A 1 193 ? 11.907 -12.722 -26.032 1.00 31.81 193 ALA A O 1
ATOM 1554 N N . GLY A 1 194 ? 10.664 -11.894 -24.359 1.00 33.00 194 GLY A N 1
ATOM 1555 C CA . GLY A 1 194 ? 10.565 -13.128 -23.581 1.00 33.00 194 GLY A CA 1
ATOM 1556 C C . GLY A 1 194 ? 9.107 -13.516 -23.381 1.00 33.00 194 GLY A C 1
ATOM 1557 O O . GLY A 1 194 ? 8.532 -13.189 -22.351 1.00 33.00 194 GLY A O 1
ATOM 1558 N N . ASP A 1 195 ? 8.537 -14.151 -24.403 1.00 35.09 195 ASP A N 1
ATOM 1559 C CA . ASP A 1 195 ? 7.321 -14.969 -24.380 1.00 35.09 195 ASP A CA 1
ATOM 1560 C C . ASP A 1 195 ? 6.184 -14.541 -23.438 1.00 35.09 195 ASP A C 1
ATOM 1562 O O . ASP A 1 195 ? 6.022 -15.026 -22.319 1.00 35.09 195 ASP A O 1
ATOM 1566 N N . ILE A 1 196 ? 5.255 -13.770 -24.005 1.00 39.53 196 ILE A N 1
ATOM 1567 C CA . ILE A 1 196 ? 3.839 -13.780 -23.592 1.00 39.53 196 ILE A CA 1
ATOM 1568 C C . ILE A 1 196 ? 3.171 -15.114 -24.039 1.00 39.53 196 ILE A C 1
ATOM 1570 O O . ILE A 1 196 ? 2.007 -15.365 -23.752 1.00 39.53 196 ILE A O 1
ATOM 1574 N N . GLY A 1 197 ? 3.904 -16.000 -24.728 1.00 28.39 197 GLY A N 1
ATOM 1575 C CA . GLY A 1 197 ? 3.385 -17.207 -25.373 1.00 28.39 197 GLY A CA 1
ATOM 1576 C C . GLY A 1 197 ? 3.508 -18.519 -24.598 1.00 28.39 197 GLY A C 1
ATOM 1577 O O . GLY A 1 197 ? 3.106 -19.538 -25.146 1.00 28.39 197 GLY A O 1
ATOM 1578 N N . ASN A 1 198 ? 4.033 -18.541 -23.367 1.00 27.53 198 ASN A N 1
ATOM 1579 C CA . ASN A 1 198 ? 4.239 -19.805 -22.641 1.00 27.53 198 ASN A CA 1
ATOM 1580 C C . ASN A 1 198 ? 3.665 -19.797 -21.216 1.00 27.53 198 ASN A C 1
ATOM 1582 O O . ASN A 1 198 ? 4.324 -20.173 -20.249 1.00 27.53 198 ASN A O 1
ATOM 1586 N N . TRP A 1 199 ? 2.413 -19.348 -21.117 1.00 41.16 199 TRP A N 1
ATOM 1587 C CA . TRP A 1 199 ? 1.573 -19.454 -19.924 1.00 41.16 199 TRP A CA 1
ATOM 1588 C C . TRP A 1 199 ? 0.244 -20.146 -20.284 1.00 41.16 199 TRP A C 1
ATOM 1590 O O . TRP A 1 199 ? -0.816 -19.527 -20.236 1.00 41.16 199 TRP A O 1
ATOM 1600 N N . ILE A 1 200 ? 0.325 -21.418 -20.701 1.00 32.94 200 ILE A N 1
ATOM 1601 C CA . ILE A 1 200 ? -0.754 -22.427 -20.649 1.00 32.94 200 ILE A CA 1
ATOM 1602 C C . ILE A 1 200 ? -0.138 -23.718 -20.111 1.00 32.94 200 ILE A C 1
ATOM 1604 O O . ILE A 1 200 ? 0.940 -24.094 -20.625 1.00 32.94 200 ILE A O 1
#

Sequence (200 aa):
MRPMLQKLLHRWHAMLGLARQSPASWHEDRLREEIEERDAAVTIVEKLSESSDVIFTISRTQYDGFPVGGLPPLATLYNVPVYAFMLGKFTMRWAFYRTAAYLCGAPNWKSICEVVNPAKDSKLEQVALRHDIDPVAFVRVGNKLRPFFPLLPLMVGSGDRRACLRRSPICSDSRSIMWLTWMVDGWSMTNRAGDIGNWI

pLDDT: mean 73.31, std 22.75, range [24.69, 94.25]

Organism: NCBI:txid869390

Secondary structure (DSSP, 8-state):
-HHHHHHHHHHHHHHHTPPPP-SHHHHHHHHHHHHHHHHT--SHHHHHHHHHHHHHHHHHHHHTT----PPPPTTSTTHHHHHHHHHHHHHHHHHHHHHHHHHTT-TTGGG----S-TTSHHHHHHHHHHTT--HHHHHHHHHHHGGG-TTSGGG--GGGGGGT----------S--STTHHHHHHHHHHTTSS-TT---

Radius of gyration: 18.91 Å; chains: 1; bounding box: 41×45×51 Å

Foldseek 3Di:
DQVVVLVVLLVLVVQLVDDQDDDLVVLVVQLVVLVVLLVVDDDPLSVLVSLLSNLVSQSSCVSSPHDDDDHDDVVPVVCVSSPVLNSLLQVLQSVLQLVLCVVQVQPPSVNQNDRDQLPDLVVQLVSCVVSVGDSVSSSVSSVVCVVVSVSNVSPPRCPPVVVPDDDDDDDDDDPDPPVPVVVVCVVVVVVVVPDPPPDD